Protein AF-A0A7S1Y8M3-F1 (afdb_monomer)

Sequence (253 aa):
RGLAKASEDGQVKLTSEKVKAAREALFIFAPLASRLGMHRLKNELESAAFQILYRRQHAKVSSLAQQTHTVGGTKMTIEQSMNRIMEDVTKEIRETLENDWVFTNATKHFSVSARVKEPYSMWRKMIRDPSKKHILDVPDAIAFRVVIESNDCVDEEVKRAYDRALCYYVQQVLVKRWAPHEDNPRFKDYIDSPKANGYQSLHYTASTSWMGEDWKMEFQVRSGEMHKVAEFGLASHWDYKEKGKDNQGSRPG

Solvent-accessible surface area (backbone atoms only — not comparable to full-atom values): 13774 Å² total; per-residue (Å²): 142,81,81,80,78,81,49,99,76,82,56,81,76,75,52,71,66,60,56,50,52,28,48,45,28,46,72,48,49,20,56,50,27,47,58,51,16,21,45,56,61,18,49,55,30,35,48,57,18,34,57,68,78,37,44,70,59,43,52,52,58,54,48,57,39,61,40,70,49,75,52,65,91,40,82,40,30,45,50,57,51,51,52,51,52,42,52,55,51,48,50,49,53,49,52,58,46,69,71,30,65,71,52,51,76,50,40,69,49,73,48,75,48,67,45,71,54,56,67,55,64,46,50,57,50,34,68,76,36,78,84,40,80,48,73,74,62,37,61,57,36,33,34,40,37,41,37,36,34,49,48,90,63,98,43,72,67,62,37,51,53,49,28,52,54,50,33,54,52,49,50,53,57,48,41,74,77,40,48,54,34,87,93,62,35,62,71,39,59,17,67,87,55,53,45,96,31,63,38,38,34,37,34,35,26,25,50,47,76,55,60,90,42,82,44,40,27,26,45,35,32,25,26,52,69,35,48,50,30,40,49,56,1,55,66,60,55,50,62,56,57,53,61,65,54,64,78,75,72,84,84,87,133

Foldseek 3Di:
DDDQPDDPPNDRDDDPVLLVQLCCLQPPVLVVCVLQLQNVSNLVSLLSSCCVNPVVLLVVLVVLQQDWDQFLNDIDGNVVVLVVVQVVVQVVLCVLQVPDPVNVVFFPDKDKHKDADRSSVLSVQCVVPVVCPHCQSRQARMEMEMATQTDDDPDPVVRLVSQVVSLVVSVVSVCVVFPADPVPQPWDACVVVPDSQRQGWTKTKGWDQDRNDIGIHMYTTGYPVNVQCNNHTPVSVVVVVVVVVVVVPDDDD

pLDDT: mean 82.38, std 16.83, range [31.55, 97.88]

Organism: NCBI:txid210454

Secondary structure (DSSP, 8-state):
-------TTS-----HHHHHHHHHIIIIIHHHHHHTT-HHHHHHHHHHHHHHH-HHHHHHHHHHHT-EEEETTEEEEHHHHHHHHHHHHHHHHHHHHHT-HHHHHHEEEEEEEEEEPPHHHHHHHHHH-TT--SGGGSTTSEEEEEEEEEPP-S-HHHHHHHHHHHHHHHHHHHHHHSPBPTT----EETTTS--TT----EEEEEEEEETTEEEEEEEEEEEHHHHHHHHH-THHHHHHHHHHHGGGS----

Structure (mmCIF, N/CA/C/O backbone):
data_AF-A0A7S1Y8M3-F1
#
_entry.id   AF-A0A7S1Y8M3-F1
#
loop_
_atom_site.group_PDB
_atom_site.id
_atom_site.type_symbol
_atom_site.label_atom_id
_atom_site.label_alt_id
_atom_site.label_comp_id
_atom_site.label_asym_id
_atom_site.label_entity_id
_atom_site.label_seq_id
_atom_site.pdbx_PDB_ins_code
_atom_site.Cartn_x
_atom_site.Cartn_y
_atom_site.Cartn_z
_atom_site.occupancy
_atom_site.B_iso_or_equiv
_atom_site.auth_seq_id
_atom_site.auth_comp_id
_atom_site.auth_asym_id
_atom_site.auth_atom_id
_atom_site.pdbx_PDB_model_num
ATOM 1 N N . ARG A 1 1 ? 39.418 -12.022 -14.803 1.00 35.69 1 ARG A N 1
ATOM 2 C CA . ARG A 1 1 ? 39.719 -10.708 -15.426 1.00 35.69 1 ARG A CA 1
ATOM 3 C C . ARG A 1 1 ? 39.179 -10.722 -16.853 1.00 35.69 1 ARG A C 1
ATOM 5 O O . ARG A 1 1 ? 39.811 -11.305 -17.716 1.00 35.69 1 ARG A O 1
ATOM 12 N N . GLY A 1 2 ? 37.997 -10.155 -17.080 1.00 33.38 2 GLY A N 1
ATOM 13 C CA . GLY A 1 2 ? 37.411 -9.985 -18.412 1.00 33.38 2 GLY A CA 1
ATOM 14 C C . GLY A 1 2 ? 36.898 -8.559 -18.501 1.00 33.38 2 GLY A C 1
ATOM 15 O O . GLY A 1 2 ? 35.788 -8.275 -18.066 1.00 33.38 2 GLY A O 1
ATOM 16 N N . LEU A 1 3 ? 37.780 -7.655 -18.925 1.00 35.66 3 LEU A N 1
ATOM 17 C CA . LEU A 1 3 ? 37.521 -6.224 -19.026 1.00 35.66 3 LEU A CA 1
ATOM 18 C C . LEU A 1 3 ? 36.416 -5.989 -20.056 1.00 35.66 3 LEU A C 1
ATOM 20 O O . LEU A 1 3 ? 36.523 -6.411 -21.209 1.00 35.66 3 LEU A O 1
ATOM 24 N N . ALA A 1 4 ? 35.350 -5.323 -19.620 1.00 38.78 4 ALA A N 1
ATOM 25 C CA . ALA A 1 4 ? 34.334 -4.783 -20.503 1.00 38.78 4 ALA A CA 1
ATOM 26 C C . ALA A 1 4 ? 35.020 -3.891 -21.549 1.00 38.78 4 ALA A C 1
ATOM 28 O O . ALA A 1 4 ? 35.650 -2.895 -21.200 1.00 38.78 4 ALA A O 1
ATOM 29 N N . LYS A 1 5 ? 34.915 -4.251 -22.833 1.00 39.25 5 LYS A N 1
ATOM 30 C CA . LYS A 1 5 ? 35.269 -3.341 -23.925 1.00 39.25 5 LYS A CA 1
ATOM 31 C C . LYS A 1 5 ? 34.253 -2.201 -23.921 1.00 39.25 5 LYS A C 1
ATOM 33 O O . LYS A 1 5 ? 33.092 -2.407 -24.276 1.00 39.25 5 LYS A O 1
ATOM 38 N N . ALA A 1 6 ? 34.692 -1.026 -23.485 1.00 36.09 6 ALA A N 1
ATOM 39 C CA . ALA A 1 6 ? 33.964 0.216 -23.678 1.00 36.09 6 ALA A CA 1
ATOM 40 C C . ALA A 1 6 ? 33.877 0.502 -25.187 1.00 36.09 6 ALA A C 1
ATOM 42 O O . ALA A 1 6 ? 34.894 0.498 -25.875 1.00 36.09 6 ALA A O 1
ATOM 43 N N . SER A 1 7 ? 32.663 0.689 -25.708 1.00 39.62 7 SER A N 1
ATOM 44 C CA . SER A 1 7 ? 32.451 1.346 -27.001 1.00 39.62 7 SER A CA 1
ATOM 45 C C . SER A 1 7 ? 32.311 2.849 -26.773 1.00 39.62 7 SER A C 1
ATOM 47 O O . SER A 1 7 ? 31.704 3.246 -25.778 1.00 39.62 7 SER A O 1
ATOM 49 N N . GLU A 1 8 ? 32.833 3.645 -27.704 1.00 41.69 8 GLU A N 1
ATOM 50 C CA . GLU A 1 8 ? 33.040 5.107 -27.664 1.00 41.69 8 GLU A CA 1
ATOM 51 C C . GLU A 1 8 ? 31.792 5.989 -27.423 1.00 41.69 8 GLU A C 1
ATOM 53 O O . GLU A 1 8 ? 31.915 7.203 -27.359 1.00 41.69 8 GLU A O 1
ATOM 58 N N . ASP A 1 9 ? 30.615 5.408 -27.174 1.00 41.53 9 ASP A N 1
ATOM 59 C CA . ASP A 1 9 ? 29.343 6.116 -26.940 1.00 41.53 9 ASP A CA 1
ATOM 60 C C . ASP A 1 9 ? 28.829 6.053 -25.485 1.00 41.53 9 ASP A C 1
ATOM 62 O O . ASP A 1 9 ? 27.664 6.341 -25.204 1.00 41.53 9 ASP A O 1
ATOM 66 N N . GLY A 1 10 ? 29.636 5.586 -24.526 1.00 45.56 10 GLY A N 1
ATOM 67 C CA . GLY A 1 10 ? 29.203 5.446 -23.123 1.00 45.56 10 GLY A CA 1
ATOM 68 C C . GLY A 1 10 ? 28.074 4.420 -22.899 1.00 45.56 10 GLY A C 1
ATOM 69 O O . GLY A 1 10 ? 27.646 4.184 -21.769 1.00 45.56 10 GLY A O 1
ATOM 70 N N . GLN A 1 11 ? 27.603 3.747 -23.954 1.00 50.16 11 GLN A N 1
ATOM 71 C CA . GLN A 1 11 ? 26.646 2.654 -23.859 1.00 50.16 11 GLN A CA 1
ATOM 72 C C . GLN A 1 11 ? 27.377 1.349 -23.548 1.00 50.16 11 GLN A C 1
ATOM 74 O O . GLN A 1 11 ? 28.002 0.733 -24.409 1.00 50.16 11 GLN A O 1
ATOM 79 N N . VAL A 1 12 ? 27.254 0.882 -22.306 1.00 57.56 12 VAL A N 1
ATOM 80 C CA . VAL A 1 12 ? 27.655 -0.475 -21.913 1.00 57.56 12 VAL A CA 1
ATOM 81 C C . VAL A 1 12 ? 26.930 -1.483 -22.815 1.00 57.56 12 VAL A C 1
ATOM 83 O O . VAL A 1 12 ? 25.715 -1.672 -22.660 1.00 57.56 12 VAL A O 1
ATOM 86 N N . LYS A 1 13 ? 27.654 -2.135 -23.740 1.00 61.03 13 LYS A N 1
ATOM 87 C CA . LYS A 1 13 ? 27.125 -3.229 -24.572 1.00 61.03 13 LYS A CA 1
ATOM 88 C C . LYS A 1 13 ? 26.639 -4.359 -23.664 1.00 61.03 13 LYS A C 1
ATOM 90 O O . LYS A 1 13 ? 27.419 -4.976 -22.940 1.00 61.03 13 LYS A O 1
ATOM 95 N N . LEU A 1 14 ? 25.332 -4.606 -23.674 1.00 71.88 14 LEU A N 1
ATOM 96 C CA . LEU A 1 14 ? 24.735 -5.741 -22.975 1.00 71.88 14 LEU A CA 1
ATOM 97 C C . LEU A 1 14 ? 25.131 -7.032 -23.689 1.00 71.88 14 LEU A C 1
ATOM 99 O O . LEU A 1 14 ? 25.018 -7.126 -24.910 1.00 71.88 14 LEU A O 1
ATOM 103 N N . THR A 1 15 ? 25.575 -8.033 -22.933 1.00 82.12 15 THR A N 1
ATOM 104 C CA . THR A 1 15 ? 25.778 -9.375 -23.482 1.00 82.12 15 THR A CA 1
ATOM 105 C C . THR A 1 15 ? 24.425 -9.994 -23.837 1.00 82.12 15 THR A C 1
ATOM 107 O O . THR A 1 15 ? 23.428 -9.758 -23.147 1.00 82.12 15 THR A O 1
ATOM 110 N N . SER A 1 16 ? 24.389 -10.806 -24.899 1.00 84.12 16 SER A N 1
ATOM 111 C CA . SER A 1 16 ? 23.182 -11.541 -25.320 1.00 84.12 16 SER A CA 1
ATOM 112 C C . SER A 1 16 ? 22.574 -12.345 -24.159 1.00 84.12 16 SER A C 1
ATOM 114 O O . SER A 1 16 ? 21.364 -12.324 -23.936 1.00 84.12 16 SER A O 1
ATOM 116 N N . GLU A 1 17 ? 23.432 -12.944 -23.330 1.00 87.88 17 GLU A N 1
ATOM 117 C CA . GLU A 1 17 ? 23.052 -13.696 -22.129 1.00 87.88 17 GLU A CA 1
ATOM 118 C C . GLU A 1 17 ? 22.308 -12.844 -21.092 1.00 87.88 17 GLU A C 1
ATOM 120 O O . GLU A 1 17 ? 21.272 -13.267 -20.585 1.00 87.88 17 GLU A O 1
ATOM 125 N N . LYS A 1 18 ? 22.771 -11.615 -20.814 1.00 87.62 18 LYS A N 1
ATOM 126 C CA . LYS A 1 18 ? 22.100 -10.709 -19.863 1.00 87.62 18 LYS A CA 1
ATOM 127 C C . LYS A 1 18 ? 20.717 -10.294 -20.355 1.00 87.62 18 LYS A C 1
ATOM 129 O O . LYS A 1 18 ? 19.783 -10.213 -19.562 1.00 87.62 18 LYS A O 1
ATOM 134 N N . VAL A 1 19 ? 20.576 -10.038 -21.657 1.00 91.31 19 VAL A N 1
ATOM 135 C CA . VAL A 1 19 ? 19.277 -9.702 -22.260 1.00 91.31 19 VAL A CA 1
ATOM 136 C C . VAL A 1 19 ? 18.330 -10.898 -22.195 1.00 91.31 19 VAL A C 1
ATOM 138 O O . VAL A 1 19 ? 17.161 -10.724 -21.853 1.00 91.31 19 VAL A O 1
ATOM 141 N N . LYS A 1 20 ? 18.824 -12.108 -22.481 1.00 92.69 20 LYS A N 1
ATOM 142 C CA . LYS A 1 20 ? 18.039 -13.342 -22.376 1.00 92.69 20 LYS A CA 1
ATOM 143 C C . LYS A 1 20 ? 17.544 -13.566 -20.944 1.00 92.69 20 LYS A C 1
ATOM 145 O O . LYS A 1 20 ? 16.337 -13.670 -20.746 1.00 92.69 20 LYS A O 1
ATOM 150 N N . ALA A 1 21 ? 18.443 -13.529 -19.961 1.00 93.12 21 ALA A N 1
ATOM 151 C CA . ALA A 1 21 ? 18.093 -13.702 -18.552 1.00 93.12 21 ALA A CA 1
ATOM 152 C C . ALA A 1 21 ? 17.073 -12.653 -18.077 1.00 93.12 21 ALA A C 1
ATOM 154 O O . ALA A 1 21 ? 16.100 -12.989 -17.409 1.00 93.12 21 ALA A O 1
ATOM 155 N N . ALA A 1 22 ? 17.233 -11.386 -18.478 1.00 94.00 22 ALA A N 1
ATOM 156 C CA . ALA A 1 22 ? 16.275 -10.335 -18.139 1.00 94.00 22 ALA A CA 1
ATOM 157 C C . ALA A 1 22 ? 14.891 -10.558 -18.780 1.00 94.00 22 ALA A C 1
ATOM 159 O O . ALA A 1 22 ? 13.871 -10.262 -18.160 1.00 94.00 22 ALA A O 1
ATOM 160 N N . ARG A 1 23 ? 14.822 -11.099 -20.006 1.00 93.38 23 ARG A N 1
ATOM 161 C CA . ARG A 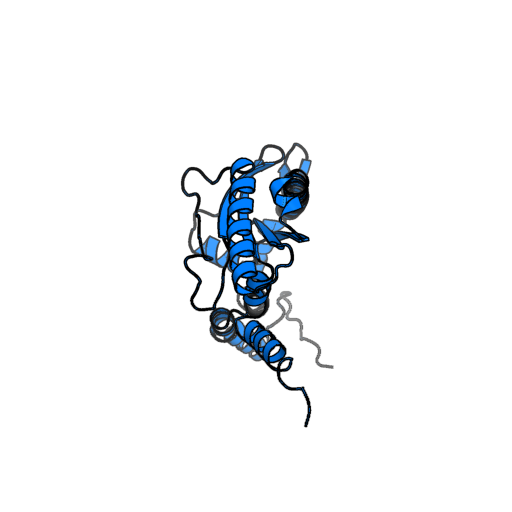1 23 ? 13.542 -11.457 -20.647 1.00 93.38 23 ARG A CA 1
ATOM 162 C C . ARG A 1 23 ? 12.852 -12.600 -19.917 1.00 93.38 23 ARG A C 1
ATOM 164 O O . ARG A 1 23 ? 11.658 -12.502 -19.653 1.00 93.38 23 ARG A O 1
ATOM 171 N N . GLU A 1 24 ? 13.588 -13.650 -19.572 1.00 95.25 24 GLU A N 1
ATOM 172 C CA . GLU A 1 24 ? 13.052 -14.776 -18.801 1.00 95.25 24 GLU A CA 1
ATOM 173 C C . GLU A 1 24 ? 12.572 -14.310 -17.420 1.00 95.25 24 GLU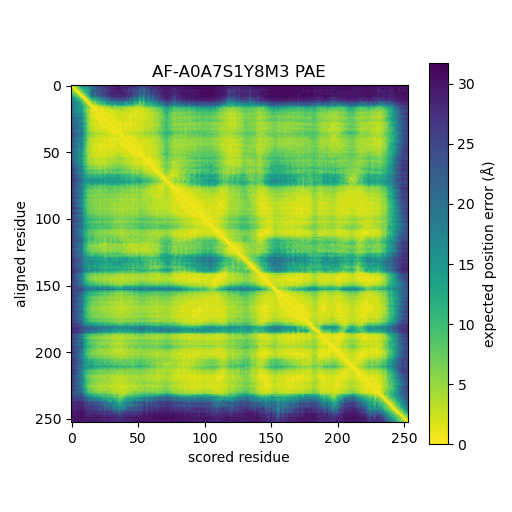 A C 1
ATOM 175 O O . GLU A 1 24 ? 11.447 -14.616 -17.020 1.00 95.25 24 GLU A O 1
ATOM 180 N N . ALA A 1 25 ? 13.367 -13.481 -16.735 1.00 94.88 25 ALA A N 1
ATOM 181 C CA . ALA A 1 25 ? 12.990 -12.849 -15.474 1.00 94.88 25 ALA A CA 1
ATOM 182 C C . ALA A 1 25 ? 11.660 -12.093 -15.585 1.00 94.88 25 ALA A C 1
ATOM 184 O O . ALA A 1 25 ? 10.768 -12.295 -14.763 1.00 94.88 25 ALA A O 1
ATOM 185 N N . LEU A 1 26 ? 11.497 -11.265 -16.622 1.00 93.62 26 LEU A N 1
ATOM 186 C CA . LEU A 1 26 ? 10.326 -10.405 -16.764 1.00 93.62 26 LEU A CA 1
ATOM 187 C C . LEU A 1 26 ? 9.064 -11.138 -17.227 1.00 93.62 26 LEU A C 1
ATOM 189 O O . LEU A 1 26 ? 7.972 -10.839 -16.748 1.00 93.62 26 LEU A O 1
ATOM 193 N N . PHE A 1 27 ? 9.196 -12.048 -18.190 1.00 93.19 27 PHE A N 1
ATOM 194 C CA . PHE A 1 27 ? 8.050 -12.645 -18.879 1.00 93.19 27 PHE A CA 1
ATOM 195 C C . PHE A 1 27 ? 7.686 -14.042 -18.374 1.00 93.19 27 PHE A C 1
ATOM 197 O O . PHE A 1 27 ? 6.559 -14.475 -18.596 1.00 93.19 27 PHE A O 1
ATOM 204 N N . ILE A 1 28 ? 8.597 -14.733 -17.682 1.00 93.69 28 ILE A N 1
ATOM 205 C CA . ILE A 1 28 ? 8.367 -16.088 -17.164 1.00 93.69 28 ILE A CA 1
ATOM 206 C C . ILE A 1 28 ? 8.366 -16.066 -15.635 1.00 93.69 28 ILE A C 1
ATOM 208 O O . ILE A 1 28 ? 7.343 -16.359 -15.010 1.00 93.69 28 ILE A O 1
ATOM 212 N N . PHE A 1 29 ? 9.482 -15.669 -15.020 1.00 94.94 29 PHE A N 1
ATOM 213 C CA . PHE A 1 29 ? 9.665 -15.822 -13.576 1.00 94.94 29 PHE A CA 1
ATOM 214 C C . PHE A 1 29 ? 8.867 -14.811 -12.748 1.00 94.94 29 PHE A C 1
ATOM 216 O O . PHE A 1 29 ? 8.256 -15.199 -11.756 1.00 94.94 29 PHE A O 1
ATOM 223 N N . ALA A 1 30 ? 8.787 -13.540 -13.151 1.00 93.12 30 ALA A N 1
ATOM 224 C CA . ALA A 1 30 ? 7.984 -12.549 -12.433 1.00 93.12 30 ALA A CA 1
ATOM 225 C C . ALA A 1 30 ? 6.472 -12.881 -12.440 1.00 93.12 30 ALA A C 1
ATOM 227 O O . ALA A 1 30 ? 5.849 -12.841 -11.372 1.00 93.12 30 ALA A O 1
ATOM 228 N N . PRO A 1 31 ? 5.846 -13.271 -13.573 1.00 91.50 31 PRO A N 1
ATOM 229 C CA . PRO A 1 31 ? 4.466 -13.755 -13.576 1.00 91.50 31 PRO A CA 1
ATOM 230 C C . PRO A 1 31 ? 4.263 -15.005 -12.719 1.00 91.50 31 PRO A C 1
ATOM 232 O O . PRO A 1 31 ? 3.262 -15.087 -12.004 1.00 91.50 31 PRO A O 1
ATOM 235 N N . LEU A 1 32 ? 5.212 -15.947 -12.745 1.00 91.31 32 LEU A N 1
ATOM 236 C CA . LEU A 1 32 ? 5.164 -17.146 -11.910 1.00 91.31 32 LEU A CA 1
ATOM 237 C C . LEU A 1 32 ? 5.214 -16.788 -10.418 1.00 91.31 32 LEU A C 1
ATOM 239 O O . LEU A 1 32 ? 4.320 -17.179 -9.671 1.00 91.31 32 LEU A O 1
ATOM 243 N N . ALA A 1 33 ? 6.173 -15.957 -10.005 1.00 90.62 33 ALA A N 1
ATOM 244 C CA . ALA A 1 33 ? 6.278 -15.447 -8.639 1.00 90.62 33 ALA A CA 1
ATOM 245 C C . ALA A 1 33 ? 4.988 -14.728 -8.204 1.00 90.62 33 ALA A C 1
ATOM 247 O O . ALA A 1 33 ? 4.498 -14.934 -7.096 1.00 90.62 33 ALA A O 1
ATOM 248 N N . SER A 1 34 ? 4.371 -13.944 -9.097 1.00 87.44 34 SER A N 1
ATOM 249 C CA . SER A 1 34 ? 3.086 -13.288 -8.824 1.00 87.44 34 SER A CA 1
ATOM 250 C C . SER A 1 34 ? 1.952 -14.284 -8.563 1.00 87.44 34 SER A C 1
ATOM 252 O O . SER A 1 34 ? 1.131 -14.034 -7.677 1.00 87.44 34 SER A O 1
ATOM 254 N N . ARG A 1 35 ? 1.882 -15.379 -9.334 1.00 88.00 35 ARG A N 1
ATOM 255 C CA . ARG A 1 35 ? 0.870 -16.438 -9.167 1.00 88.00 35 ARG A CA 1
ATOM 256 C C . ARG A 1 35 ? 1.070 -17.216 -7.869 1.00 88.00 35 ARG A C 1
ATOM 258 O O . ARG A 1 35 ? 0.087 -17.564 -7.233 1.00 88.00 35 ARG A O 1
ATOM 265 N N . LEU A 1 36 ? 2.321 -17.408 -7.456 1.00 86.25 36 LEU A N 1
ATOM 266 C CA . LEU A 1 36 ? 2.683 -18.057 -6.192 1.00 86.25 36 LEU A CA 1
ATOM 267 C C . LEU A 1 36 ? 2.540 -17.138 -4.963 1.00 86.25 36 LEU A C 1
ATOM 269 O O . LEU A 1 36 ? 2.748 -17.579 -3.838 1.00 86.25 36 LEU A O 1
ATOM 273 N N . GLY A 1 37 ? 2.198 -15.858 -5.156 1.00 82.56 37 GLY A N 1
ATOM 274 C CA . GLY A 1 37 ? 2.070 -14.887 -4.062 1.00 82.56 37 GLY A CA 1
ATOM 275 C C . GLY A 1 37 ? 3.402 -14.319 -3.561 1.00 82.56 37 GLY A C 1
ATOM 276 O O . GLY A 1 37 ? 3.418 -13.553 -2.604 1.00 82.56 37 GLY A O 1
ATOM 277 N N . MET A 1 38 ? 4.515 -14.619 -4.234 1.00 87.06 38 MET A N 1
ATOM 278 C CA . MET A 1 38 ? 5.857 -14.137 -3.894 1.00 87.06 38 MET A CA 1
ATOM 279 C C . MET A 1 38 ? 6.086 -12.721 -4.444 1.00 87.06 38 MET A C 1
ATOM 281 O O . MET A 1 38 ? 6.825 -12.504 -5.411 1.00 87.06 38 MET A O 1
ATOM 285 N N . HIS A 1 39 ? 5.409 -11.730 -3.862 1.00 84.19 39 HIS A N 1
ATOM 286 C CA . HIS A 1 39 ? 5.419 -10.362 -4.386 1.00 84.19 39 HIS A CA 1
ATOM 287 C C . HIS A 1 39 ? 6.778 -9.669 -4.291 1.00 84.19 39 HIS A C 1
ATOM 289 O O . HIS A 1 39 ? 7.112 -8.902 -5.195 1.00 84.19 39 HIS A O 1
ATOM 295 N N . ARG A 1 40 ? 7.575 -9.959 -3.258 1.00 85.62 40 ARG A N 1
ATOM 296 C CA . ARG A 1 40 ? 8.931 -9.415 -3.139 1.00 85.62 40 ARG A CA 1
ATOM 297 C C . ARG A 1 40 ? 9.820 -9.867 -4.299 1.00 85.62 40 ARG A C 1
ATOM 299 O O . ARG A 1 40 ? 10.331 -9.023 -5.028 1.00 85.62 40 ARG A O 1
ATOM 306 N N . LEU A 1 41 ? 9.900 -11.180 -4.534 1.00 88.94 41 LEU A N 1
ATOM 307 C CA . LEU A 1 41 ? 10.678 -11.753 -5.637 1.00 88.94 41 LEU A CA 1
ATOM 308 C C . LEU A 1 41 ? 10.209 -11.218 -6.993 1.00 88.94 41 LEU A C 1
ATOM 310 O O . LEU A 1 41 ? 11.021 -10.833 -7.828 1.00 88.94 41 LEU A O 1
ATOM 314 N N . LYS A 1 42 ? 8.890 -11.143 -7.204 1.00 90.38 42 LYS A N 1
ATOM 315 C CA . LYS A 1 42 ? 8.323 -10.538 -8.414 1.00 90.38 42 LYS A CA 1
ATOM 316 C C . LYS A 1 42 ? 8.867 -9.123 -8.639 1.00 90.38 42 LYS A C 1
ATOM 318 O O . LYS A 1 42 ? 9.287 -8.820 -9.751 1.00 90.38 42 LYS A O 1
ATOM 323 N N . ASN A 1 43 ? 8.822 -8.264 -7.621 1.00 88.62 43 ASN A N 1
ATOM 324 C CA . ASN A 1 43 ? 9.248 -6.871 -7.751 1.00 88.62 43 ASN A CA 1
ATOM 325 C C . ASN A 1 43 ? 10.751 -6.771 -8.035 1.00 88.62 43 ASN A C 1
ATOM 327 O O . ASN A 1 43 ? 11.144 -6.019 -8.920 1.00 88.62 43 ASN A O 1
ATOM 331 N N . GLU A 1 44 ? 11.575 -7.571 -7.353 1.00 91.12 44 GLU A N 1
ATOM 332 C CA . GLU A 1 44 ? 13.024 -7.623 -7.587 1.00 91.12 44 GLU A CA 1
ATOM 333 C C . GLU A 1 44 ? 13.345 -8.042 -9.036 1.00 91.12 44 GLU A C 1
ATOM 335 O O . GLU A 1 44 ? 14.129 -7.378 -9.719 1.00 91.12 44 GLU A O 1
ATOM 340 N N . LEU A 1 45 ? 12.673 -9.084 -9.546 1.00 93.50 45 LEU A N 1
ATOM 341 C CA . LEU A 1 45 ? 12.806 -9.541 -10.934 1.00 93.50 45 LEU A CA 1
ATOM 342 C C . LEU A 1 45 ? 12.351 -8.477 -11.944 1.00 93.50 45 LEU A C 1
ATOM 344 O O . LEU A 1 45 ? 13.047 -8.217 -12.927 1.00 93.50 45 LEU A O 1
ATOM 348 N N . GLU A 1 46 ? 11.188 -7.860 -11.713 1.00 93.12 46 GLU A N 1
ATOM 349 C CA . GLU A 1 46 ? 10.636 -6.810 -12.574 1.00 93.12 46 GLU A CA 1
ATOM 350 C C . GLU A 1 46 ? 11.567 -5.589 -12.634 1.00 93.12 46 GLU A C 1
ATOM 352 O O . GLU A 1 46 ? 11.868 -5.105 -13.728 1.00 93.12 46 GLU A O 1
ATOM 357 N N . SER A 1 47 ? 12.061 -5.113 -11.488 1.00 90.25 47 SER A N 1
ATOM 358 C CA . SER A 1 47 ? 12.939 -3.941 -11.407 1.00 90.25 47 SER A CA 1
ATOM 359 C C . SER A 1 47 ? 14.303 -4.203 -12.054 1.00 90.25 47 SER A C 1
ATOM 361 O O . SER A 1 47 ? 14.755 -3.394 -12.871 1.00 90.25 47 SER A O 1
ATOM 363 N N . ALA A 1 48 ? 14.922 -5.362 -11.796 1.00 91.25 48 ALA A N 1
ATOM 364 C CA . ALA A 1 48 ? 16.189 -5.738 -12.425 1.00 91.25 48 ALA A CA 1
ATOM 365 C C . ALA A 1 48 ? 16.054 -5.884 -13.951 1.00 91.25 48 ALA A C 1
ATOM 367 O O . ALA A 1 48 ? 16.869 -5.362 -14.719 1.00 91.25 48 ALA A O 1
ATOM 368 N N . ALA A 1 49 ? 14.995 -6.549 -14.420 1.00 93.00 49 ALA A N 1
ATOM 369 C CA . ALA A 1 49 ? 14.761 -6.711 -15.848 1.00 93.00 49 ALA A CA 1
ATOM 370 C C . ALA A 1 49 ? 14.419 -5.384 -16.540 1.00 93.00 49 ALA A C 1
ATOM 372 O O . ALA A 1 49 ? 14.852 -5.158 -17.672 1.00 93.00 49 ALA A O 1
ATOM 373 N N . PHE A 1 50 ? 13.693 -4.481 -15.874 1.00 91.50 50 PHE A N 1
ATOM 374 C CA . PHE A 1 50 ? 13.348 -3.166 -16.415 1.00 91.50 50 PHE A CA 1
ATOM 375 C C . PHE A 1 50 ? 14.592 -2.307 -16.681 1.00 91.50 50 PHE A C 1
ATOM 377 O O . PHE A 1 50 ? 14.712 -1.725 -17.762 1.00 91.50 50 PHE A O 1
ATOM 384 N N . GLN A 1 51 ? 15.558 -2.311 -15.757 1.00 90.38 51 GLN A N 1
ATOM 385 C CA . GLN A 1 51 ? 16.846 -1.623 -15.920 1.00 90.38 51 GLN A CA 1
ATOM 386 C C . GLN A 1 51 ? 17.661 -2.142 -17.111 1.00 90.38 51 GLN A C 1
ATOM 388 O O . GLN A 1 51 ? 18.410 -1.387 -17.731 1.00 90.38 51 GLN A O 1
ATOM 393 N N . ILE A 1 52 ? 17.531 -3.427 -17.448 1.00 90.12 52 ILE A N 1
ATOM 394 C CA . ILE A 1 52 ? 18.288 -4.052 -18.537 1.00 90.12 52 ILE A CA 1
ATOM 395 C C . ILE A 1 52 ? 17.573 -3.879 -19.880 1.00 90.12 52 ILE A C 1
ATOM 397 O O . ILE A 1 52 ? 18.189 -3.435 -20.848 1.00 90.12 52 ILE A O 1
ATOM 401 N N . LEU A 1 53 ? 16.286 -4.227 -19.946 1.00 89.38 53 LEU A N 1
ATOM 402 C CA . LEU A 1 53 ? 15.526 -4.306 -21.196 1.00 89.38 53 LEU A CA 1
ATOM 403 C C . LEU A 1 53 ? 15.022 -2.947 -21.685 1.00 89.38 53 LEU A C 1
ATOM 405 O O . LEU A 1 53 ? 14.923 -2.736 -22.891 1.00 89.38 53 LEU A O 1
ATOM 409 N N . TYR A 1 54 ? 14.723 -2.024 -20.769 1.00 88.88 54 TYR A N 1
ATOM 410 C CA . TYR A 1 54 ? 14.052 -0.758 -21.076 1.00 88.88 54 TYR A C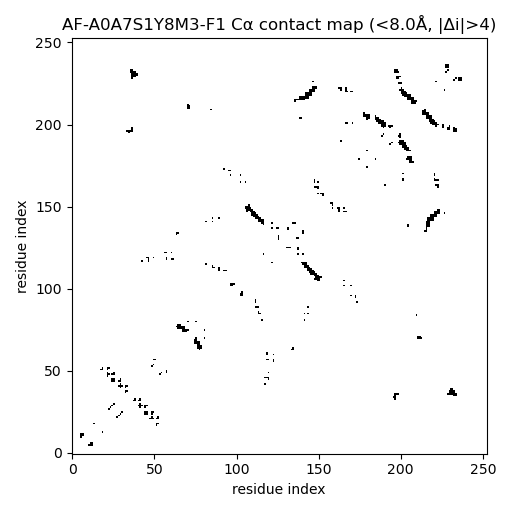A 1
ATOM 411 C C . TYR A 1 54 ? 14.805 0.438 -20.479 1.00 88.88 54 TYR A C 1
ATOM 413 O O . TYR A 1 54 ? 14.227 1.309 -19.834 1.00 88.88 54 TYR A O 1
ATOM 421 N N . ARG A 1 55 ? 16.124 0.498 -20.707 1.00 86.81 55 ARG A N 1
ATOM 422 C CA . ARG A 1 55 ? 17.031 1.522 -20.148 1.00 86.81 55 ARG A CA 1
ATOM 423 C C . ARG A 1 55 ? 16.551 2.959 -20.331 1.00 86.81 55 ARG A C 1
ATOM 425 O O . ARG A 1 55 ? 16.594 3.736 -19.384 1.00 86.81 55 ARG A O 1
ATOM 432 N N . ARG A 1 56 ? 16.102 3.323 -21.540 1.00 85.56 56 ARG A N 1
ATOM 433 C CA . ARG A 1 56 ? 15.640 4.691 -21.843 1.00 85.56 56 ARG A CA 1
ATOM 434 C C . ARG A 1 56 ? 14.394 5.044 -21.034 1.00 85.56 56 ARG A C 1
ATOM 436 O O . ARG A 1 56 ? 14.291 6.145 -20.507 1.00 85.56 56 ARG A O 1
ATOM 443 N N . GLN A 1 57 ? 13.467 4.100 -20.916 1.00 85.50 57 GLN A N 1
ATOM 444 C CA . GLN A 1 57 ? 12.231 4.258 -20.162 1.00 85.50 57 GLN A CA 1
ATOM 445 C C . GLN A 1 57 ? 12.511 4.309 -18.661 1.00 85.50 57 GLN A C 1
ATOM 447 O O . GLN A 1 5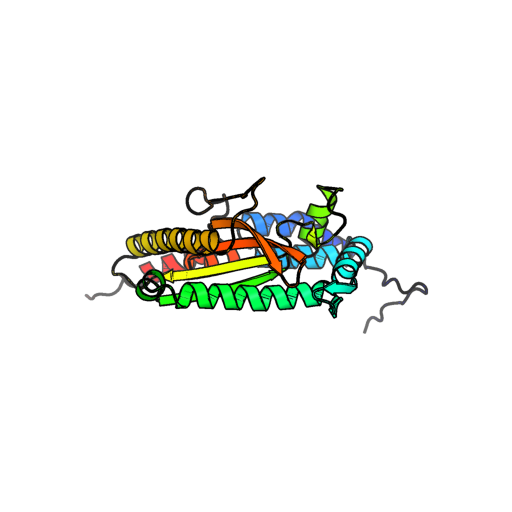7 ? 11.986 5.188 -17.987 1.00 85.50 57 GLN A O 1
ATOM 452 N N . HIS A 1 58 ? 13.382 3.433 -18.156 1.00 85.88 58 HIS A N 1
ATOM 453 C CA . HIS A 1 58 ? 13.844 3.474 -16.774 1.00 85.88 58 HIS A CA 1
ATOM 454 C C . HIS A 1 58 ? 14.486 4.829 -16.458 1.00 85.88 58 HIS A C 1
ATOM 456 O O . HIS A 1 58 ? 14.057 5.499 -15.528 1.00 85.88 58 HIS A O 1
ATOM 462 N N . ALA A 1 59 ? 15.440 5.284 -17.278 1.00 84.44 59 ALA A N 1
ATOM 463 C CA . ALA A 1 59 ? 16.086 6.584 -17.109 1.00 84.44 59 ALA A CA 1
ATOM 464 C C . ALA A 1 59 ? 15.078 7.741 -17.140 1.00 84.44 59 ALA A C 1
ATOM 466 O O . ALA A 1 59 ? 15.170 8.652 -16.322 1.00 84.44 59 ALA A O 1
ATOM 467 N N . LYS A 1 60 ? 14.077 7.693 -18.031 1.00 82.81 60 LYS A N 1
ATOM 468 C CA . LYS A 1 60 ? 13.018 8.705 -18.076 1.00 82.81 60 LYS A CA 1
ATOM 469 C C . LYS A 1 60 ? 12.216 8.730 -16.776 1.00 82.81 60 LYS A C 1
ATOM 471 O O . LYS A 1 60 ? 12.033 9.799 -16.208 1.00 82.81 60 LYS A O 1
ATOM 476 N N . VAL A 1 61 ? 11.778 7.574 -16.289 1.00 78.81 61 VAL A N 1
ATOM 477 C CA . VAL A 1 61 ? 10.997 7.456 -15.051 1.00 78.81 61 VAL A CA 1
ATOM 478 C C . VAL A 1 61 ? 11.814 7.898 -13.832 1.00 78.81 61 VAL A C 1
ATOM 480 O O . VAL A 1 61 ? 11.312 8.667 -13.020 1.00 78.81 61 VAL A O 1
ATOM 483 N N . SER A 1 62 ? 13.088 7.510 -13.746 1.00 80.12 62 SER A N 1
ATOM 484 C CA . SER A 1 62 ? 14.005 7.986 -12.702 1.00 80.12 62 SER A CA 1
ATOM 485 C C . SER A 1 62 ? 14.232 9.497 -12.776 1.00 80.12 62 SER A C 1
ATOM 487 O O . SER A 1 62 ? 14.239 10.164 -11.748 1.00 80.12 62 SER A O 1
ATOM 489 N N . SER A 1 63 ? 14.355 10.064 -13.982 1.00 81.88 63 SER A N 1
ATOM 490 C CA . SER A 1 63 ? 14.524 11.512 -14.144 1.00 81.88 63 SER A CA 1
ATOM 491 C C . SER A 1 63 ? 13.302 12.299 -13.677 1.00 81.88 63 SER A C 1
ATOM 493 O O . SER A 1 63 ? 13.470 13.394 -13.157 1.00 81.88 63 SER A O 1
ATOM 495 N N . LEU A 1 64 ? 12.089 11.740 -13.814 1.00 77.88 64 LEU A N 1
ATOM 496 C CA . LEU A 1 64 ? 10.868 12.373 -13.308 1.00 77.88 64 LEU A CA 1
ATOM 497 C C . LEU A 1 64 ? 10.913 12.509 -11.786 1.00 77.88 64 LEU A C 1
ATOM 499 O O . LEU A 1 64 ? 10.589 13.571 -11.284 1.00 77.88 64 LEU A O 1
ATOM 503 N N . ALA A 1 65 ? 11.385 11.496 -11.054 1.00 77.00 65 ALA A N 1
ATOM 504 C CA . ALA A 1 65 ? 11.535 11.590 -9.598 1.00 77.00 65 ALA A CA 1
ATOM 505 C C . ALA A 1 65 ? 12.553 12.670 -9.167 1.00 77.00 65 ALA A C 1
ATOM 507 O O . ALA A 1 65 ? 12.412 13.282 -8.110 1.00 77.00 65 ALA A O 1
ATOM 508 N N . GLN A 1 66 ? 13.548 12.953 -10.011 1.00 82.50 66 GLN A N 1
ATOM 509 C CA . GLN A 1 66 ? 14.582 13.960 -9.755 1.00 82.50 66 GLN A CA 1
ATOM 510 C C . GLN A 1 66 ? 14.194 15.379 -10.193 1.00 82.50 66 GLN A C 1
ATOM 512 O O . GLN A 1 66 ? 14.952 16.318 -9.940 1.00 82.50 66 GLN A O 1
ATOM 517 N N . GLN A 1 67 ? 13.042 15.574 -10.843 1.00 82.38 67 GLN A N 1
ATOM 518 C CA . GLN A 1 67 ? 12.609 16.914 -11.237 1.00 82.38 67 GLN A CA 1
ATOM 519 C C . GLN A 1 67 ? 12.389 17.783 -10.000 1.00 82.38 67 GLN A C 1
ATOM 521 O O . GLN A 1 67 ? 11.793 17.356 -9.012 1.00 82.38 67 GLN A O 1
ATOM 526 N N . THR A 1 68 ? 12.891 19.014 -10.058 1.00 82.81 68 THR A N 1
ATOM 527 C CA . THR A 1 68 ? 12.689 20.005 -9.003 1.00 82.81 68 THR A CA 1
ATOM 528 C C . THR A 1 68 ? 11.407 20.787 -9.226 1.00 82.81 68 THR A C 1
ATOM 530 O O . THR A 1 68 ? 11.154 21.239 -10.341 1.00 82.81 68 THR A O 1
ATOM 533 N N . HIS A 1 69 ? 10.680 21.029 -8.148 1.00 82.19 69 HIS A N 1
ATOM 534 C CA . HIS A 1 69 ? 9.477 21.851 -8.087 1.00 82.19 69 HIS A CA 1
ATOM 535 C C . HIS A 1 69 ? 9.530 22.702 -6.812 1.00 82.19 69 HIS A C 1
ATOM 537 O O . HIS A 1 69 ? 10.388 22.491 -5.947 1.00 82.19 69 HIS A O 1
ATOM 543 N N . THR A 1 70 ? 8.669 23.711 -6.735 1.00 81.69 70 THR A N 1
ATOM 544 C CA . THR A 1 70 ? 8.577 24.592 -5.570 1.00 81.69 70 THR A CA 1
ATOM 545 C C . THR A 1 70 ? 7.339 24.214 -4.777 1.00 81.69 70 THR A C 1
ATOM 547 O O . THR A 1 70 ? 6.234 24.436 -5.254 1.00 81.69 70 THR A O 1
ATOM 550 N N . VAL A 1 71 ? 7.538 23.700 -3.566 1.00 78.44 71 VAL A N 1
ATOM 551 C CA . VAL A 1 71 ? 6.479 23.275 -2.642 1.00 78.44 71 VAL A CA 1
ATOM 552 C C . VAL A 1 71 ? 6.627 24.017 -1.329 1.00 78.44 71 VAL A C 1
ATOM 554 O O . VAL A 1 71 ? 7.732 24.107 -0.790 1.00 78.44 71 VAL A O 1
ATOM 557 N N . GLY A 1 72 ? 5.537 24.612 -0.835 1.00 75.19 72 GLY A N 1
ATOM 558 C CA . GLY A 1 72 ? 5.566 25.418 0.390 1.00 75.19 72 GLY A CA 1
ATOM 559 C C . GLY A 1 72 ? 6.605 26.547 0.355 1.00 75.19 72 GLY A C 1
ATOM 560 O O . GLY A 1 72 ? 7.240 26.834 1.365 1.00 75.19 72 GLY A O 1
ATOM 561 N N . GLY A 1 73 ? 6.866 27.128 -0.824 1.00 81.25 73 GLY A N 1
ATOM 562 C CA . GLY A 1 73 ? 7.894 28.161 -1.018 1.00 81.25 73 GLY A CA 1
ATOM 563 C C . GLY A 1 73 ? 9.343 27.654 -1.043 1.00 81.25 73 GLY A C 1
ATOM 564 O O . GLY A 1 73 ? 10.263 28.456 -1.182 1.00 81.25 73 GLY A O 1
ATOM 565 N N . THR A 1 74 ? 9.571 26.340 -0.954 1.00 82.31 74 THR A N 1
ATOM 566 C CA . THR A 1 74 ? 10.906 25.725 -0.968 1.00 82.31 74 THR A CA 1
ATOM 567 C C . THR A 1 74 ? 11.121 24.924 -2.250 1.00 82.31 74 THR A C 1
ATOM 569 O O . THR A 1 74 ? 10.258 24.154 -2.666 1.00 82.31 74 THR A O 1
ATOM 572 N N . LYS A 1 75 ? 12.291 25.067 -2.881 1.00 86.94 75 LYS A N 1
ATOM 573 C CA . LYS A 1 75 ? 12.660 24.279 -4.064 1.00 86.94 75 LYS A CA 1
ATOM 574 C C . LYS A 1 75 ? 13.194 22.908 -3.643 1.00 86.94 75 LYS A C 1
ATOM 576 O O . LYS A 1 75 ? 14.214 22.836 -2.964 1.00 86.94 75 LYS A O 1
ATOM 581 N N . MET A 1 76 ? 12.537 21.836 -4.073 1.00 86.69 76 MET A N 1
ATOM 582 C CA . MET A 1 76 ? 12.899 20.453 -3.740 1.00 86.69 76 MET A CA 1
ATOM 583 C C . MET A 1 76 ? 12.661 19.506 -4.921 1.00 86.69 76 MET A C 1
ATOM 585 O O . MET A 1 76 ? 11.896 19.816 -5.838 1.00 86.69 76 MET A O 1
ATOM 589 N N . THR A 1 77 ? 13.355 18.365 -4.952 1.00 86.62 77 THR A N 1
ATOM 590 C CA . THR A 1 77 ? 13.048 17.310 -5.932 1.00 86.62 77 THR A CA 1
ATOM 591 C C . THR A 1 77 ? 11.751 16.602 -5.556 1.00 86.62 77 THR A C 1
ATOM 593 O O . THR A 1 77 ? 11.361 16.583 -4.390 1.00 86.62 77 THR A O 1
ATOM 596 N N . ILE A 1 78 ? 11.072 15.994 -6.527 1.00 83.69 78 ILE A N 1
ATOM 597 C CA . ILE A 1 78 ? 9.856 15.219 -6.248 1.00 83.69 78 ILE A CA 1
ATOM 598 C C . ILE A 1 78 ? 10.142 14.055 -5.299 1.00 83.69 78 ILE A C 1
ATOM 600 O O . ILE A 1 78 ? 9.359 13.811 -4.390 1.00 83.69 78 ILE A O 1
ATOM 604 N N . GLU A 1 79 ? 11.284 13.389 -5.445 1.00 85.31 79 GLU A N 1
ATOM 605 C CA . GLU A 1 79 ? 11.738 12.358 -4.511 1.00 85.31 79 GLU A CA 1
ATOM 606 C C . GLU A 1 79 ? 11.873 12.888 -3.073 1.00 85.31 79 GLU A C 1
ATOM 608 O O . GLU A 1 79 ? 11.426 12.240 -2.129 1.00 85.31 79 GLU A O 1
ATOM 613 N N . GLN A 1 80 ? 12.431 14.089 -2.891 1.00 87.69 80 GLN A N 1
ATOM 614 C CA . GLN A 1 80 ? 12.535 14.715 -1.571 1.00 87.69 80 GLN A CA 1
ATOM 615 C C . GLN A 1 80 ? 11.160 15.045 -0.983 1.00 87.69 80 GLN A C 1
ATOM 617 O O . GLN A 1 80 ? 10.929 14.750 0.189 1.00 87.69 80 GLN A O 1
ATOM 622 N N . SER A 1 81 ? 10.246 15.607 -1.782 1.00 88.19 81 SER A N 1
ATOM 623 C CA . SER A 1 81 ? 8.864 15.845 -1.345 1.00 88.19 81 SER A CA 1
ATOM 624 C C . SER A 1 81 ? 8.170 14.544 -0.960 1.00 88.19 81 SER A C 1
ATOM 626 O O . SER A 1 81 ? 7.585 14.473 0.114 1.00 88.19 81 SER A O 1
ATOM 628 N N . MET A 1 82 ? 8.300 13.498 -1.789 1.00 88.00 82 MET A N 1
ATOM 629 C CA . MET A 1 82 ? 7.751 12.165 -1.526 1.00 88.00 82 MET A CA 1
ATOM 630 C C . MET A 1 82 ? 8.256 11.596 -0.202 1.00 88.00 82 MET A C 1
ATOM 632 O O . MET A 1 82 ? 7.467 11.063 0.569 1.00 88.00 82 MET A O 1
ATOM 636 N N . ASN A 1 83 ? 9.551 11.716 0.089 1.00 90.44 83 ASN A N 1
ATOM 637 C CA . ASN A 1 83 ? 10.105 11.217 1.345 1.00 90.44 83 ASN A CA 1
ATOM 638 C C . ASN A 1 83 ? 9.552 11.980 2.554 1.00 90.44 83 ASN A C 1
ATOM 640 O O . ASN A 1 83 ? 9.116 11.351 3.514 1.00 90.44 83 ASN A O 1
ATOM 644 N N . ARG A 1 84 ? 9.476 13.313 2.478 1.00 91.31 84 ARG A N 1
ATOM 645 C CA . ARG A 1 84 ? 8.946 14.135 3.576 1.00 91.31 84 ARG A CA 1
ATOM 646 C C . ARG A 1 84 ? 7.465 13.888 3.837 1.00 91.31 84 ARG A C 1
ATOM 648 O O . ARG A 1 84 ? 7.094 13.635 4.976 1.00 91.31 84 ARG A O 1
ATOM 655 N N . ILE A 1 85 ? 6.627 13.878 2.797 1.00 91.69 85 ILE A N 1
ATOM 656 C CA . ILE A 1 85 ? 5.202 13.571 2.976 1.00 91.69 85 ILE A CA 1
ATOM 657 C C . ILE A 1 85 ? 5.002 12.146 3.503 1.00 91.69 85 ILE A C 1
ATOM 659 O O . ILE A 1 85 ? 4.132 11.916 4.337 1.00 91.69 85 ILE A O 1
ATOM 663 N N . MET A 1 86 ? 5.817 11.179 3.063 1.00 93.31 86 MET A N 1
ATOM 664 C CA . MET A 1 86 ? 5.766 9.822 3.604 1.00 93.31 86 MET A CA 1
ATOM 665 C C . MET A 1 86 ? 6.109 9.791 5.094 1.00 93.31 86 MET A C 1
ATOM 667 O O . MET A 1 86 ? 5.438 9.079 5.837 1.00 93.31 86 MET A O 1
ATOM 671 N N . GLU A 1 87 ? 7.118 10.537 5.540 1.00 94.56 87 GLU A N 1
ATOM 672 C CA . GLU A 1 87 ? 7.486 10.647 6.956 1.00 94.56 87 GLU A CA 1
ATOM 673 C C . GLU A 1 87 ? 6.376 11.311 7.778 1.00 94.56 87 GLU A C 1
ATOM 675 O O . GLU A 1 87 ? 5.928 10.729 8.770 1.00 94.56 87 GLU A O 1
ATOM 680 N N . ASP A 1 88 ? 5.882 12.465 7.326 1.00 94.50 88 ASP A N 1
ATOM 681 C CA . ASP A 1 88 ? 4.848 13.247 8.010 1.00 94.50 88 ASP A CA 1
ATOM 682 C C . ASP A 1 88 ? 3.541 12.456 8.140 1.00 94.50 88 ASP A C 1
ATOM 684 O O . ASP A 1 88 ? 3.018 12.288 9.241 1.00 94.50 88 ASP A O 1
ATOM 688 N N . VAL A 1 89 ? 3.048 11.884 7.037 1.00 95.31 89 VAL A N 1
ATOM 689 C CA . VAL A 1 89 ? 1.811 11.090 7.046 1.00 95.31 89 VAL A CA 1
ATOM 690 C C . VAL A 1 89 ? 2.005 9.791 7.830 1.00 95.31 89 VAL A C 1
ATOM 692 O O . VAL A 1 89 ? 1.108 9.377 8.554 1.00 95.31 89 VAL A O 1
ATOM 695 N N . THR A 1 90 ? 3.176 9.145 7.765 1.00 96.56 90 THR A N 1
ATOM 696 C CA . THR A 1 90 ? 3.446 7.954 8.595 1.00 96.56 90 THR A CA 1
ATOM 697 C C . THR A 1 90 ? 3.386 8.286 10.080 1.00 96.56 90 THR A C 1
ATOM 699 O O . THR A 1 90 ? 2.811 7.516 10.853 1.00 96.56 90 THR A O 1
ATOM 702 N N . LYS A 1 91 ? 3.983 9.411 10.483 1.00 96.75 91 LYS A N 1
ATOM 703 C CA . LYS A 1 91 ? 3.935 9.894 11.862 1.00 96.75 91 LYS A CA 1
ATOM 704 C C . LYS A 1 91 ? 2.494 10.175 12.277 1.00 96.75 91 LYS A C 1
ATOM 706 O O . LYS A 1 91 ? 2.056 9.677 13.307 1.00 96.75 91 LYS A O 1
ATOM 711 N N . GLU A 1 92 ? 1.742 10.864 11.433 1.00 96.50 92 GLU A N 1
ATOM 712 C CA . GLU A 1 92 ? 0.348 11.196 11.699 1.00 96.50 92 GLU A CA 1
ATOM 713 C C . GLU A 1 92 ? -0.561 9.960 11.800 1.00 96.50 92 GLU A C 1
ATOM 715 O O . GLU A 1 92 ? -1.432 9.904 12.668 1.00 96.50 92 GLU A O 1
ATOM 720 N N . ILE A 1 93 ? -0.351 8.931 10.968 1.00 97.00 93 ILE A N 1
ATOM 721 C CA . ILE A 1 93 ? -1.062 7.647 11.093 1.00 97.00 93 ILE A CA 1
ATOM 722 C C . ILE A 1 93 ? -0.781 7.023 12.461 1.00 97.00 93 ILE A C 1
ATOM 724 O O . ILE A 1 93 ? -1.714 6.561 13.116 1.00 97.00 93 ILE A O 1
ATOM 728 N N . ARG A 1 94 ? 0.489 6.993 12.893 1.00 97.06 94 ARG A N 1
ATOM 729 C CA . ARG A 1 94 ? 0.860 6.428 14.199 1.00 97.06 94 ARG A CA 1
ATOM 730 C C . ARG A 1 94 ? 0.197 7.191 15.332 1.00 97.06 94 ARG A C 1
ATOM 732 O O . ARG A 1 94 ? -0.484 6.566 16.130 1.00 97.06 94 ARG A O 1
ATOM 739 N N . GLU A 1 95 ? 0.307 8.515 15.337 1.00 97.00 95 GLU A N 1
ATOM 740 C CA . GLU A 1 95 ? -0.315 9.363 16.357 1.00 97.00 95 GLU A CA 1
ATOM 741 C C . GLU A 1 95 ? -1.840 9.193 16.382 1.00 97.00 95 GLU A C 1
ATOM 743 O O . GLU A 1 95 ? -2.436 9.101 17.451 1.00 97.00 95 GLU A O 1
ATOM 748 N N . THR A 1 96 ? -2.489 9.093 15.219 1.00 96.62 96 THR A N 1
ATOM 749 C CA . THR A 1 96 ? -3.942 8.872 15.135 1.00 96.62 96 THR A CA 1
ATOM 750 C C . THR A 1 96 ? -4.348 7.539 15.768 1.00 96.62 96 THR A C 1
ATOM 752 O O . THR A 1 96 ? -5.345 7.481 16.482 1.00 96.62 96 THR A O 1
ATOM 755 N N . LEU A 1 97 ? -3.585 6.470 15.520 1.00 96.50 97 LEU A N 1
ATOM 756 C CA . LEU A 1 97 ? -3.873 5.140 16.058 1.00 96.50 97 LEU A CA 1
ATOM 757 C C . LEU A 1 97 ? -3.491 5.009 17.540 1.00 96.50 97 LEU A C 1
ATOM 759 O O . LEU A 1 97 ? -4.232 4.403 18.303 1.00 96.50 97 LEU A O 1
ATOM 763 N N . GLU A 1 98 ? -2.376 5.599 17.968 1.00 95.50 98 GLU A N 1
ATOM 764 C CA . GLU A 1 98 ? -1.917 5.587 19.367 1.00 95.50 98 GLU A CA 1
ATOM 765 C C . GLU A 1 98 ? -2.834 6.398 20.290 1.00 95.50 98 GLU A C 1
ATOM 767 O O . GLU A 1 98 ? -3.019 6.033 21.448 1.00 95.50 98 GLU A O 1
ATOM 772 N N . ASN A 1 99 ? -3.449 7.467 19.779 1.00 95.75 99 ASN A N 1
ATOM 773 C CA . ASN A 1 99 ? -4.426 8.255 20.531 1.00 95.75 99 ASN A CA 1
ATOM 774 C C . ASN A 1 99 ? -5.838 7.638 20.530 1.00 95.75 99 ASN A C 1
ATOM 776 O O . ASN A 1 99 ? -6.717 8.114 21.252 1.00 95.75 99 ASN A O 1
ATOM 780 N N . ASP A 1 100 ? -6.083 6.585 19.745 1.00 96.25 100 ASP A N 1
ATOM 781 C CA . ASP A 1 100 ? -7.354 5.865 19.735 1.00 96.25 100 ASP A CA 1
ATOM 782 C C . ASP A 1 100 ? -7.356 4.788 20.836 1.00 96.25 100 ASP A C 1
ATOM 784 O O . ASP A 1 100 ? -6.715 3.737 20.743 1.00 96.25 100 ASP A O 1
ATOM 788 N N . TRP A 1 101 ? -8.093 5.056 21.917 1.00 94.38 101 TRP A N 1
ATOM 789 C CA . TRP A 1 101 ? -8.180 4.145 23.063 1.00 94.38 101 TRP A CA 1
ATOM 790 C C . TRP A 1 101 ? -8.765 2.768 22.700 1.00 94.38 101 TRP A C 1
ATOM 792 O O . TRP A 1 101 ? -8.338 1.748 23.240 1.00 94.38 101 TRP A O 1
ATOM 802 N N . VAL A 1 102 ? -9.728 2.710 21.772 1.00 93.38 102 VAL A N 1
ATOM 803 C CA . VAL A 1 102 ? -10.351 1.441 21.359 1.00 93.38 102 VAL A CA 1
ATOM 804 C C . VAL A 1 102 ? -9.330 0.585 20.613 1.00 93.38 102 VAL A C 1
ATOM 806 O O . VAL A 1 102 ? -9.205 -0.610 20.887 1.00 93.38 102 VAL A O 1
ATOM 809 N N . PHE A 1 103 ? -8.568 1.198 19.707 1.00 95.12 103 PHE A N 1
ATOM 810 C CA . PHE A 1 103 ? -7.505 0.535 18.966 1.00 95.12 103 PHE A CA 1
ATOM 811 C C . PHE A 1 103 ? -6.392 0.040 19.889 1.00 95.12 103 PHE A C 1
ATOM 813 O O . PHE A 1 103 ? -6.036 -1.138 19.834 1.00 95.12 103 PHE A O 1
ATOM 820 N N . THR A 1 104 ? -5.860 0.912 20.746 1.00 94.62 104 THR A N 1
ATOM 821 C CA . THR A 1 104 ? -4.740 0.575 21.6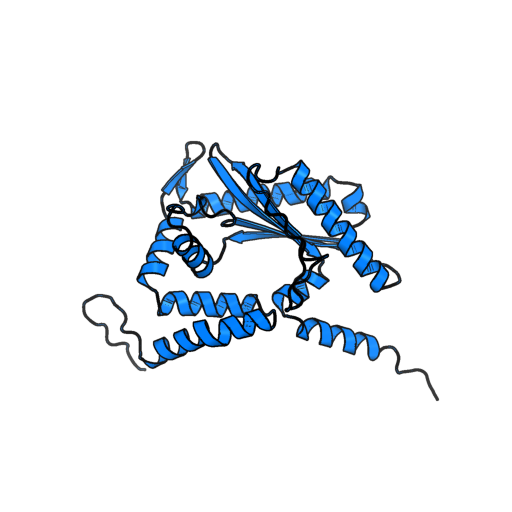40 1.00 94.62 104 THR A CA 1
ATOM 822 C C . THR A 1 104 ? -5.093 -0.533 22.625 1.00 94.62 104 THR A C 1
ATOM 824 O O . THR A 1 104 ? -4.264 -1.397 22.886 1.00 94.62 104 THR A O 1
ATOM 827 N N . ASN A 1 105 ? -6.335 -0.583 23.112 1.00 93.81 105 ASN A N 1
ATOM 828 C CA . ASN A 1 105 ? -6.773 -1.643 24.017 1.00 93.81 105 ASN A CA 1
ATOM 829 C C . ASN A 1 105 ? -7.004 -2.994 23.307 1.00 93.81 105 ASN A C 1
ATOM 831 O O . ASN A 1 105 ? -6.950 -4.045 23.941 1.00 93.81 105 ASN A O 1
ATOM 835 N N . ALA A 1 106 ? -7.255 -2.993 21.993 1.00 92.38 106 ALA A N 1
ATOM 836 C CA . ALA A 1 106 ? -7.495 -4.202 21.195 1.00 92.38 106 ALA A CA 1
ATOM 837 C C . ALA A 1 106 ? -6.239 -4.747 20.480 1.00 92.38 106 ALA A C 1
ATOM 839 O O . ALA A 1 106 ? -6.274 -5.849 19.918 1.00 92.38 106 ALA A O 1
ATOM 840 N N . THR A 1 107 ? -5.141 -3.989 20.487 1.00 93.62 107 THR A N 1
ATOM 841 C CA . THR A 1 107 ? -3.959 -4.234 19.653 1.00 93.62 107 THR A CA 1
ATOM 842 C C . THR A 1 107 ? -2.726 -4.494 20.503 1.00 93.62 107 THR A C 1
ATOM 844 O O . THR A 1 107 ? -2.368 -3.688 21.355 1.00 93.62 107 THR A O 1
ATOM 847 N N . LYS A 1 108 ? -2.009 -5.577 20.199 1.00 93.50 108 LYS A N 1
ATOM 848 C CA . LYS A 1 108 ? -0.737 -5.911 20.848 1.00 93.50 108 LYS A CA 1
ATOM 849 C C . LYS A 1 108 ? 0.421 -5.157 20.218 1.00 93.50 108 LYS A C 1
ATOM 851 O O . LYS A 1 108 ? 1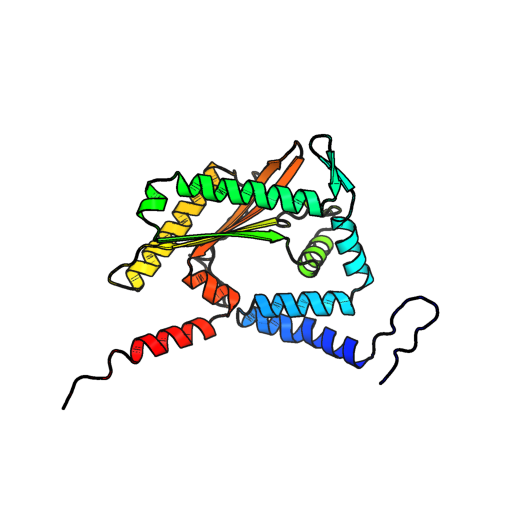.302 -4.645 20.904 1.00 93.50 108 LYS A O 1
ATOM 856 N N . HIS A 1 109 ? 0.435 -5.130 18.892 1.00 94.50 109 HIS A N 1
ATOM 857 C CA . HIS A 1 109 ? 1.460 -4.461 18.114 1.00 94.50 109 HIS A CA 1
ATOM 858 C C . HIS A 1 109 ? 0.895 -4.005 16.772 1.00 94.50 109 HIS A C 1
ATOM 860 O O . HIS A 1 109 ? 0.019 -4.645 16.190 1.00 94.50 109 HIS A O 1
ATOM 866 N N . PHE A 1 110 ? 1.425 -2.906 16.248 1.00 97.38 110 PHE A N 1
ATOM 867 C CA . PHE A 1 110 ? 1.169 -2.493 14.879 1.00 97.38 110 PHE A CA 1
ATOM 868 C C . PHE A 1 110 ? 2.412 -1.839 14.286 1.00 97.38 110 PHE A C 1
ATOM 870 O O . PHE A 1 110 ? 3.266 -1.303 14.992 1.00 97.38 110 PHE A O 1
ATOM 877 N N . SER A 1 111 ? 2.501 -1.865 12.962 1.00 97.25 111 SER A N 1
ATOM 878 C CA . SER A 1 111 ? 3.541 -1.166 12.221 1.00 97.25 111 SER A CA 1
ATOM 879 C C . SER A 1 111 ? 2.940 -0.385 11.064 1.00 97.25 111 SER A C 1
ATOM 881 O O . SER A 1 111 ? 2.011 -0.831 10.388 1.00 97.25 111 SER A O 1
ATOM 883 N N . VAL A 1 112 ? 3.499 0.800 10.835 1.00 97.31 112 VAL A N 1
ATOM 884 C CA . VAL A 1 112 ? 3.158 1.666 9.707 1.00 97.31 112 VAL A CA 1
ATOM 885 C C . VAL A 1 112 ? 4.409 1.827 8.863 1.00 97.31 112 VAL A C 1
ATOM 887 O O . VAL A 1 112 ? 5.466 2.192 9.384 1.00 97.31 112 VAL A O 1
ATOM 890 N N . SER A 1 113 ? 4.286 1.536 7.573 1.00 95.06 113 SER A N 1
ATOM 891 C CA . SER A 1 113 ? 5.357 1.684 6.589 1.00 95.06 113 SER A CA 1
ATOM 892 C C . SER A 1 113 ? 4.835 2.407 5.358 1.00 95.06 113 SER A C 1
ATOM 894 O O . SER A 1 113 ? 3.728 2.133 4.898 1.00 95.06 113 SER A O 1
ATOM 896 N N . ALA A 1 114 ? 5.635 3.310 4.808 1.00 93.62 114 ALA A N 1
ATOM 897 C CA . ALA A 1 114 ? 5.352 3.967 3.544 1.00 93.62 114 ALA A CA 1
ATOM 898 C C . ALA A 1 114 ? 6.273 3.415 2.456 1.00 93.62 114 ALA A C 1
ATOM 900 O O . ALA A 1 114 ? 7.397 2.987 2.727 1.00 93.62 114 ALA A O 1
ATOM 901 N N . ARG A 1 115 ? 5.793 3.400 1.214 1.00 86.62 115 ARG A N 1
ATOM 902 C CA . ARG A 1 115 ? 6.614 3.060 0.053 1.00 86.62 115 ARG A CA 1
ATOM 903 C C . ARG A 1 115 ? 6.191 3.839 -1.177 1.00 86.62 115 ARG A C 1
ATOM 905 O O . ARG A 1 115 ? 5.002 4.072 -1.400 1.00 86.62 115 ARG A O 1
ATOM 912 N N . VAL A 1 116 ? 7.169 4.107 -2.031 1.00 84.88 116 VAL A N 1
ATOM 913 C CA . VAL A 1 116 ? 6.934 4.537 -3.407 1.00 84.88 116 VAL A CA 1
ATOM 914 C C . VAL A 1 116 ? 6.775 3.303 -4.290 1.00 84.88 116 VAL A C 1
ATOM 916 O O . VAL A 1 116 ? 7.421 2.269 -4.097 1.00 84.88 116 VAL A O 1
ATOM 919 N N . LYS A 1 117 ? 5.868 3.381 -5.258 1.00 80.81 117 LYS A N 1
ATOM 920 C CA . LYS A 1 117 ? 5.649 2.313 -6.228 1.00 80.81 117 LYS A CA 1
ATOM 921 C C . LYS A 1 117 ? 6.891 2.097 -7.101 1.00 80.81 117 LYS A C 1
ATOM 923 O O . LYS A 1 117 ? 7.442 3.040 -7.654 1.00 80.81 117 LYS A O 1
ATOM 928 N N . GLU A 1 118 ? 7.256 0.832 -7.306 1.00 79.19 118 GLU A N 1
ATOM 929 C CA . GLU A 1 118 ? 8.398 0.449 -8.146 1.00 79.19 118 GLU A CA 1
ATOM 930 C C . GLU A 1 118 ? 8.353 1.075 -9.558 1.00 79.19 118 GLU A C 1
ATOM 932 O O . GLU A 1 118 ? 7.283 1.056 -10.195 1.00 79.19 118 GLU A O 1
ATOM 937 N N . PRO A 1 119 ? 9.500 1.528 -10.111 1.00 76.94 119 PRO A N 1
ATOM 938 C CA . PRO A 1 119 ? 9.572 2.217 -11.401 1.00 76.94 119 PRO A CA 1
ATOM 939 C C . PRO A 1 119 ? 8.925 1.453 -12.554 1.00 76.94 119 PRO A C 1
ATOM 941 O O . PRO A 1 119 ? 8.231 2.046 -13.377 1.00 76.94 119 PRO A O 1
ATOM 944 N N . TYR A 1 120 ? 9.087 0.128 -12.604 1.00 80.50 120 TYR A N 1
ATOM 945 C CA . TYR A 1 120 ? 8.472 -0.691 -13.651 1.00 80.50 120 TYR A CA 1
ATOM 946 C C . TYR A 1 120 ? 6.939 -0.674 -13.577 1.00 80.50 120 TYR A C 1
ATOM 948 O O . TYR A 1 120 ? 6.241 -0.571 -14.589 1.00 80.50 120 TYR A O 1
ATOM 956 N N . SER A 1 121 ? 6.386 -0.746 -12.367 1.00 81.25 121 SER A N 1
ATOM 957 C CA . SER A 1 121 ? 4.938 -0.708 -12.172 1.00 81.25 121 SER A CA 1
ATOM 958 C C . SER A 1 121 ? 4.358 0.680 -12.424 1.00 81.25 121 SER A C 1
ATOM 960 O O . SER A 1 121 ? 3.247 0.786 -12.945 1.00 81.25 121 SER A O 1
ATOM 962 N N . MET A 1 122 ? 5.111 1.728 -12.102 1.00 77.00 122 MET A N 1
ATOM 963 C CA . MET A 1 122 ? 4.784 3.105 -12.453 1.00 77.00 122 MET A CA 1
ATOM 964 C C . MET A 1 122 ? 4.786 3.311 -13.970 1.00 77.00 122 MET A C 1
ATOM 966 O O . MET A 1 122 ? 3.785 3.748 -14.533 1.00 77.00 122 MET A O 1
ATOM 970 N N . TRP A 1 123 ? 5.844 2.865 -14.648 1.00 80.75 123 TRP A N 1
ATOM 971 C CA . TRP A 1 123 ? 5.969 2.909 -16.103 1.00 80.75 123 TRP A CA 1
ATOM 972 C C . TRP A 1 123 ? 4.803 2.213 -16.814 1.00 80.75 123 TRP A C 1
ATOM 974 O O . TRP A 1 123 ? 4.166 2.806 -17.684 1.00 80.75 123 TRP A O 1
ATOM 984 N N . ARG A 1 124 ? 4.446 0.988 -16.394 1.00 80.44 124 ARG A N 1
ATOM 985 C CA . ARG A 1 124 ? 3.278 0.268 -16.938 1.00 80.44 124 ARG A CA 1
ATOM 986 C C . ARG A 1 124 ? 1.980 1.070 -16.798 1.00 80.44 124 ARG A C 1
ATOM 988 O O . ARG A 1 124 ? 1.130 1.019 -17.684 1.00 80.44 124 ARG A O 1
ATOM 995 N N . LYS A 1 125 ? 1.807 1.800 -15.692 1.00 76.50 125 LYS A N 1
ATOM 996 C CA . LYS A 1 125 ? 0.611 2.621 -15.451 1.00 76.50 125 LYS A CA 1
ATOM 997 C C . LYS A 1 125 ? 0.580 3.896 -16.279 1.00 76.50 125 LYS A C 1
ATOM 999 O O . LYS A 1 125 ? -0.497 4.254 -16.744 1.00 76.50 125 LYS A O 1
ATOM 1004 N N . MET A 1 126 ? 1.729 4.534 -16.472 1.00 75.81 126 MET A N 1
ATOM 1005 C CA . MET A 1 126 ? 1.858 5.702 -17.344 1.00 75.81 126 MET A CA 1
ATOM 1006 C C . MET A 1 126 ? 1.607 5.336 -18.812 1.00 75.81 126 MET A C 1
ATOM 1008 O O . MET A 1 126 ? 0.971 6.093 -19.529 1.00 75.81 126 MET A O 1
ATOM 1012 N N . ILE A 1 127 ? 2.030 4.147 -19.263 1.00 78.50 127 ILE A N 1
ATOM 1013 C CA . ILE A 1 127 ? 1.715 3.672 -20.623 1.00 78.50 127 ILE A CA 1
ATOM 1014 C C . ILE A 1 127 ? 0.223 3.401 -20.795 1.00 78.50 127 ILE A C 1
ATOM 1016 O O . ILE A 1 127 ? -0.351 3.738 -21.826 1.00 78.50 127 ILE A O 1
ATOM 1020 N N . ARG A 1 128 ? -0.405 2.759 -19.805 1.00 78.50 128 ARG A N 1
ATOM 1021 C CA . ARG A 1 128 ? -1.828 2.407 -19.884 1.00 78.50 128 ARG A CA 1
ATOM 1022 C C . ARG A 1 128 ? -2.734 3.640 -19.927 1.00 78.50 128 ARG A C 1
ATOM 1024 O O . ARG A 1 128 ? -3.852 3.538 -20.417 1.00 78.50 128 ARG A O 1
ATOM 1031 N N . ASP A 1 129 ? -2.271 4.765 -19.394 1.00 71.12 129 ASP A N 1
ATOM 1032 C CA . ASP A 1 129 ? -3.014 6.016 -19.377 1.00 71.12 129 ASP A CA 1
ATOM 1033 C C . ASP A 1 129 ? -2.104 7.195 -19.763 1.00 71.12 129 ASP A C 1
ATOM 1035 O O . ASP A 1 129 ? -1.413 7.743 -18.897 1.00 71.12 129 ASP A O 1
ATOM 1039 N N . PRO A 1 130 ? -2.126 7.604 -21.045 1.00 66.69 130 PRO A N 1
ATOM 1040 C CA . PRO A 1 130 ? -1.289 8.681 -21.572 1.00 66.69 130 PRO A CA 1
ATOM 1041 C C . PRO A 1 130 ? -1.518 10.050 -20.916 1.00 66.69 130 PRO A C 1
ATOM 1043 O O . PRO A 1 130 ? -0.704 10.955 -21.110 1.00 66.69 130 PRO A O 1
ATOM 1046 N N . SER A 1 131 ? -2.612 10.230 -20.162 1.00 64.38 131 SER A N 1
ATOM 1047 C CA . SER A 1 131 ? -2.877 11.468 -19.420 1.00 64.38 131 SER A CA 1
ATOM 1048 C C . SER A 1 131 ? -1.931 11.659 -18.227 1.00 64.38 131 SER A C 1
ATOM 1050 O O . SER A 1 131 ? -1.695 12.792 -17.816 1.00 64.38 131 SER A O 1
ATOM 1052 N N . LYS A 1 132 ? -1.326 10.575 -17.717 1.00 66.31 132 LYS A N 1
ATOM 1053 C CA . LYS A 1 132 ? -0.396 10.594 -16.579 1.00 66.31 132 LYS A CA 1
ATOM 1054 C C . LYS A 1 132 ? 1.000 11.022 -17.025 1.00 66.31 132 LYS A C 1
ATOM 1056 O O . LYS A 1 132 ? 1.884 10.190 -17.246 1.00 66.31 132 LYS A O 1
ATOM 1061 N N . LYS A 1 133 ? 1.182 12.329 -17.204 1.00 61.97 133 LYS A N 1
ATOM 1062 C CA . LYS A 1 133 ? 2.452 12.925 -17.649 1.00 61.97 133 LYS A CA 1
ATOM 1063 C C . LYS A 1 133 ? 3.417 13.148 -16.488 1.00 61.97 133 LYS A C 1
ATOM 1065 O O . LYS A 1 133 ? 4.629 13.115 -16.709 1.00 61.97 133 LYS A O 1
ATOM 1070 N N . HIS A 1 134 ? 2.892 13.331 -15.279 1.00 62.91 134 HIS A N 1
ATOM 1071 C CA . HIS A 1 134 ? 3.661 13.541 -14.066 1.00 62.91 134 HIS A CA 1
ATOM 1072 C C . HIS A 1 134 ? 3.581 12.333 -13.127 1.00 62.91 134 HIS A C 1
ATOM 1074 O O . HIS A 1 134 ? 2.602 11.587 -13.108 1.00 62.91 134 HIS A O 1
ATOM 1080 N N . ILE A 1 135 ? 4.624 12.130 -12.320 1.00 63.84 135 ILE A N 1
ATOM 1081 C CA . ILE A 1 135 ? 4.664 11.032 -11.345 1.00 63.84 135 ILE A CA 1
ATOM 1082 C C . ILE A 1 135 ? 3.560 11.167 -10.283 1.00 63.84 135 ILE A C 1
ATOM 1084 O O . ILE A 1 135 ? 2.991 10.168 -9.850 1.00 63.84 135 ILE A O 1
ATOM 1088 N N . LEU A 1 136 ? 3.205 12.410 -9.947 1.00 65.19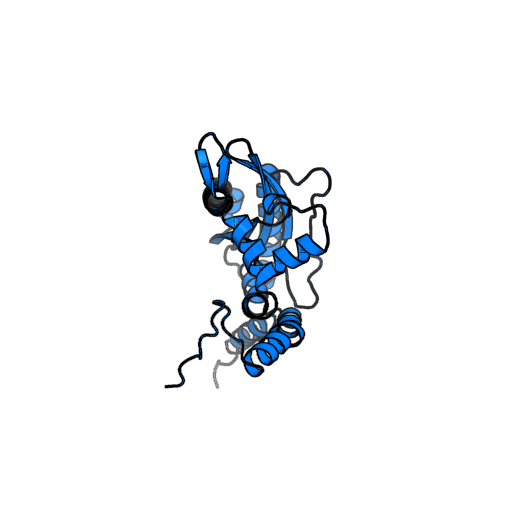 136 LEU A N 1
ATOM 1089 C CA . LEU A 1 136 ? 2.132 12.757 -9.009 1.00 65.19 136 LEU A CA 1
ATOM 1090 C C . LEU A 1 136 ? 0.730 12.453 -9.560 1.00 65.19 136 LEU A C 1
ATOM 1092 O O . LEU A 1 136 ? -0.206 12.252 -8.791 1.00 65.19 136 LEU A O 1
ATOM 1096 N N . ASP A 1 137 ? 0.584 12.329 -10.883 1.00 66.25 137 ASP A N 1
ATOM 1097 C CA . ASP A 1 137 ? -0.695 11.978 -11.512 1.00 66.25 137 ASP A CA 1
ATOM 1098 C C . ASP A 1 137 ? -1.026 10.489 -11.351 1.00 66.25 137 ASP A C 1
ATOM 1100 O O . ASP A 1 137 ? -2.149 10.052 -11.630 1.00 66.25 137 ASP A O 1
ATOM 1104 N N . VAL A 1 138 ? -0.048 9.675 -10.939 1.00 67.50 138 VAL A N 1
ATOM 1105 C CA . VAL A 1 138 ? -0.236 8.248 -10.690 1.00 67.50 138 VAL A CA 1
ATOM 1106 C C . VAL A 1 138 ? -0.958 8.093 -9.343 1.00 67.50 138 VAL A C 1
ATOM 1108 O O . VAL A 1 138 ? -0.346 8.328 -8.306 1.00 67.50 138 VAL A O 1
ATOM 1111 N N . PRO A 1 139 ? -2.234 7.646 -9.313 1.00 59.12 139 PRO A N 1
ATOM 1112 C CA . PRO A 1 139 ? -3.076 7.717 -8.109 1.00 59.12 139 PRO A CA 1
ATOM 1113 C C . PRO A 1 139 ? -2.595 6.887 -6.911 1.00 59.12 139 PRO A C 1
ATOM 1115 O O . PRO A 1 139 ? -3.139 7.009 -5.825 1.00 59.12 139 PRO A O 1
ATOM 1118 N N . ASP A 1 140 ? -1.628 5.998 -7.125 1.00 68.25 140 ASP A N 1
ATOM 1119 C CA . ASP A 1 140 ? -1.032 5.112 -6.125 1.00 68.25 140 ASP A CA 1
ATOM 1120 C C . ASP A 1 140 ? 0.502 5.131 -6.213 1.00 68.25 140 ASP A C 1
ATOM 1122 O O . ASP A 1 140 ? 1.160 4.090 -6.099 1.00 68.25 140 ASP A O 1
ATOM 1126 N N . ALA A 1 141 ? 1.067 6.306 -6.510 1.00 78.75 141 ALA A N 1
ATOM 1127 C CA . ALA A 1 141 ? 2.509 6.525 -6.479 1.00 78.75 141 ALA A CA 1
ATOM 1128 C C . ALA A 1 141 ? 3.069 6.277 -5.073 1.00 78.75 141 ALA A C 1
ATOM 1130 O O . ALA A 1 141 ? 4.072 5.577 -4.933 1.00 78.75 141 ALA A O 1
ATOM 1131 N N . ILE A 1 142 ? 2.381 6.795 -4.052 1.00 89.44 142 ILE A N 1
ATOM 1132 C CA . ILE A 1 142 ? 2.700 6.610 -2.636 1.00 89.44 142 ILE A CA 1
ATOM 1133 C C . ILE A 1 142 ? 1.675 5.659 -2.026 1.00 89.44 142 ILE A C 1
ATOM 1135 O O . ILE A 1 142 ? 0.471 5.799 -2.250 1.00 89.44 142 ILE A O 1
ATOM 1139 N N . ALA A 1 143 ? 2.153 4.686 -1.254 1.00 91.69 143 ALA A N 1
ATOM 1140 C CA . ALA A 1 143 ? 1.293 3.787 -0.507 1.00 91.69 143 ALA A CA 1
ATOM 1141 C C . ALA A 1 143 ? 1.734 3.673 0.952 1.00 91.69 143 ALA A C 1
ATOM 1143 O O . ALA A 1 143 ? 2.907 3.418 1.230 1.00 91.69 143 ALA A O 1
ATOM 1144 N N . PHE A 1 144 ? 0.771 3.777 1.860 1.00 95.94 144 PHE A N 1
ATOM 1145 C CA . PHE A 1 144 ? 0.938 3.541 3.287 1.00 95.94 144 PHE A CA 1
ATOM 1146 C C . PHE A 1 144 ? 0.367 2.179 3.637 1.00 95.94 144 PHE A C 1
ATOM 1148 O O . PHE A 1 144 ? -0.732 1.817 3.224 1.00 95.94 144 PHE A O 1
ATOM 1155 N N . ARG A 1 145 ? 1.124 1.402 4.397 1.00 96.69 145 ARG A N 1
ATOM 1156 C CA . ARG A 1 145 ? 0.745 0.074 4.845 1.00 96.69 145 ARG A CA 1
ATOM 1157 C C . ARG A 1 145 ? 0.705 0.051 6.357 1.00 96.69 145 ARG A C 1
ATOM 1159 O O . ARG A 1 145 ? 1.732 0.276 6.994 1.00 96.69 145 ARG A O 1
ATOM 1166 N N . VAL A 1 146 ? -0.453 -0.312 6.887 1.00 97.81 146 VAL A N 1
ATOM 1167 C CA . VAL A 1 146 ? -0.670 -0.590 8.301 1.00 97.81 146 VAL A CA 1
ATOM 1168 C C . VAL A 1 146 ? -0.795 -2.100 8.472 1.00 97.81 146 VAL A C 1
ATOM 1170 O O . VAL A 1 146 ? -1.657 -2.737 7.859 1.00 97.81 146 VAL A O 1
ATOM 1173 N N . VAL A 1 147 ? 0.111 -2.675 9.258 1.00 97.88 147 VAL A N 1
ATOM 1174 C CA . VAL A 1 147 ? 0.084 -4.089 9.641 1.00 97.88 147 VAL A CA 1
ATOM 1175 C C . VAL A 1 147 ? -0.241 -4.173 11.118 1.00 97.88 147 VAL A C 1
ATOM 1177 O O . VAL A 1 147 ? 0.436 -3.537 11.921 1.00 97.88 147 VAL A O 1
ATOM 1180 N N . ILE A 1 148 ? -1.268 -4.944 11.456 1.00 97.56 148 ILE A N 1
ATOM 1181 C CA . ILE A 1 148 ? -1.831 -4.983 12.804 1.00 97.56 148 ILE A CA 1
ATOM 1182 C C . ILE A 1 148 ? -1.748 -6.403 13.359 1.00 97.56 148 ILE A C 1
ATOM 1184 O O . ILE A 1 148 ? -1.977 -7.378 12.639 1.00 97.56 148 ILE A O 1
ATOM 1188 N N . GLU A 1 149 ? -1.440 -6.511 14.643 1.00 94.69 149 GLU A N 1
ATOM 1189 C CA . GLU A 1 149 ? -1.514 -7.743 15.414 1.00 94.69 149 GLU A CA 1
ATOM 1190 C C . GLU A 1 149 ? -2.441 -7.510 16.611 1.00 94.69 149 GLU A C 1
ATOM 1192 O O . GLU A 1 149 ? -2.115 -6.749 17.528 1.00 94.69 149 GLU A O 1
ATOM 1197 N N . SER A 1 150 ? -3.614 -8.153 16.594 1.00 92.94 150 SER A N 1
ATOM 1198 C CA . SER A 1 150 ? -4.535 -8.144 17.731 1.00 92.94 150 SER A CA 1
ATOM 1199 C C . SER A 1 150 ? -3.881 -8.721 18.985 1.00 92.94 150 SER A C 1
ATOM 1201 O O . SER A 1 150 ? -2.901 -9.470 18.910 1.00 92.94 150 SER A O 1
ATOM 1203 N N . ASN A 1 151 ? -4.496 -8.452 20.134 1.00 91.12 151 ASN A N 1
ATOM 1204 C CA . ASN A 1 151 ? -4.182 -9.165 21.368 1.00 91.12 151 ASN A CA 1
ATOM 1205 C C . ASN A 1 151 ? -4.302 -10.687 21.210 1.00 91.12 151 ASN A C 1
ATOM 1207 O O . ASN A 1 151 ? -5.044 -11.194 20.357 1.00 91.12 151 ASN A O 1
ATOM 1211 N N . ASP A 1 152 ? -3.545 -11.398 22.045 1.00 87.50 152 ASP A N 1
ATOM 1212 C CA . ASP A 1 152 ? -3.582 -12.854 22.102 1.00 87.50 152 ASP A CA 1
ATOM 1213 C C . ASP A 1 152 ? -4.968 -13.313 22.582 1.00 87.50 152 ASP A C 1
ATOM 1215 O O . ASP A 1 152 ? -5.601 -12.682 23.432 1.00 87.50 152 ASP A O 1
ATOM 1219 N N . CYS A 1 153 ? -5.446 -14.424 22.035 1.00 82.00 153 CYS A N 1
ATOM 1220 C CA . CYS A 1 153 ? -6.690 -15.055 22.455 1.00 82.00 153 CYS A CA 1
ATOM 1221 C C . CYS A 1 153 ? -6.521 -16.574 22.476 1.00 82.00 153 CYS A C 1
ATOM 1223 O O . CYS A 1 153 ? -5.524 -17.111 21.999 1.00 82.00 153 CYS A O 1
ATOM 1225 N N . VAL A 1 154 ? -7.479 -17.256 23.103 1.00 80.06 154 VAL A N 1
ATOM 1226 C CA . VAL A 1 154 ? -7.381 -18.692 23.408 1.00 80.06 154 VAL A CA 1
ATOM 1227 C C . VAL A 1 154 ? -7.474 -19.558 22.145 1.00 80.06 154 VAL A C 1
ATOM 1229 O O . VAL A 1 154 ? -6.980 -20.681 22.137 1.00 80.06 154 VAL A O 1
ATOM 1232 N N . ASP A 1 155 ? -8.086 -19.033 21.082 1.00 89.56 155 ASP A N 1
ATOM 1233 C CA . ASP A 1 155 ? -8.377 -19.755 19.848 1.00 89.56 155 ASP A CA 1
ATOM 1234 C C . ASP A 1 155 ? -7.898 -18.972 18.611 1.00 89.56 155 ASP A C 1
ATOM 1236 O O . ASP A 1 155 ? -8.159 -17.777 18.465 1.00 89.56 155 ASP A O 1
ATOM 1240 N N . GLU A 1 156 ? -7.201 -19.658 17.703 1.00 86.31 156 GLU A N 1
ATOM 1241 C CA . GLU A 1 156 ? -6.608 -19.071 16.493 1.00 86.31 156 GLU A CA 1
ATOM 1242 C C . GLU A 1 156 ? -7.648 -18.602 15.461 1.00 86.31 156 GLU A C 1
ATOM 1244 O O . GLU A 1 156 ? -7.419 -17.641 14.723 1.00 86.31 156 GLU A O 1
ATOM 1249 N N . GLU A 1 157 ? -8.802 -19.262 15.370 1.00 87.62 157 GLU A N 1
ATOM 1250 C CA . GLU A 1 157 ? -9.882 -18.849 14.474 1.00 87.62 157 GLU A CA 1
ATOM 1251 C C . GLU A 1 157 ? -10.572 -17.590 15.003 1.00 87.62 157 GLU A C 1
ATOM 1253 O O . GLU A 1 157 ? -10.802 -16.641 14.243 1.00 87.62 157 GLU A O 1
ATOM 1258 N N . VAL A 1 158 ? -10.787 -17.527 16.320 1.00 89.69 158 VAL A N 1
ATOM 1259 C CA . VAL A 1 158 ? -11.245 -16.307 16.997 1.00 89.69 158 VAL A CA 1
ATOM 1260 C C . VAL A 1 158 ? -10.239 -15.176 16.788 1.00 89.69 158 VAL A C 1
ATOM 1262 O O . VAL A 1 158 ? -10.645 -14.062 16.443 1.00 89.69 158 VAL A O 1
ATOM 1265 N N . LYS A 1 159 ? -8.933 -15.461 16.890 1.00 90.81 159 LYS A N 1
ATOM 1266 C CA . LYS A 1 159 ? -7.875 -14.478 16.619 1.00 90.81 159 LYS A CA 1
ATOM 1267 C C . LYS A 1 159 ? -7.995 -13.896 15.221 1.00 90.81 159 LYS A C 1
ATOM 1269 O O . LYS A 1 159 ? -7.995 -12.679 15.052 1.00 90.81 159 LYS A O 1
ATOM 1274 N N . ARG A 1 160 ? -8.135 -14.757 14.211 1.00 90.88 160 ARG A N 1
ATOM 1275 C CA . ARG A 1 160 ? -8.273 -14.335 12.811 1.00 90.88 160 ARG A CA 1
ATOM 1276 C C . ARG A 1 160 ? -9.502 -13.470 12.589 1.00 90.88 160 ARG A C 1
ATOM 1278 O O . ARG A 1 160 ? -9.423 -12.500 11.836 1.00 90.88 160 ARG A O 1
ATOM 1285 N N . ALA A 1 161 ? -10.630 -13.812 13.207 1.00 92.25 161 ALA A N 1
ATOM 1286 C CA . ALA A 1 161 ? -11.837 -12.997 13.132 1.00 92.25 161 ALA A CA 1
ATOM 1287 C C . ALA A 1 161 ? -11.607 -11.608 13.756 1.00 92.25 161 ALA A C 1
ATOM 1289 O O . ALA A 1 161 ? -11.958 -10.598 13.142 1.00 92.25 161 ALA A O 1
ATOM 1290 N N . TYR A 1 162 ? -10.939 -11.554 14.911 1.00 93.31 162 TYR A N 1
ATOM 1291 C CA . TYR A 1 162 ? -10.563 -10.307 15.581 1.00 93.31 162 TYR A CA 1
ATOM 1292 C C . TYR A 1 162 ? -9.605 -9.452 14.744 1.00 93.31 162 TYR A C 1
ATOM 1294 O O . TYR A 1 162 ? -9.870 -8.273 14.524 1.00 93.31 162 TYR A O 1
ATOM 1302 N N . ASP A 1 163 ? -8.535 -10.047 14.212 1.00 94.75 163 ASP A N 1
ATOM 1303 C CA . ASP A 1 163 ? -7.570 -9.380 13.333 1.00 94.75 163 ASP A CA 1
ATOM 1304 C C . ASP A 1 163 ? -8.267 -8.769 12.102 1.00 94.75 163 ASP A C 1
ATOM 1306 O O . ASP A 1 163 ? -7.978 -7.635 11.712 1.00 94.75 163 ASP A O 1
ATOM 1310 N N . ARG A 1 164 ? -9.221 -9.493 11.495 1.00 95.75 164 ARG A N 1
ATOM 1311 C CA . ARG A 1 164 ? -10.022 -8.990 10.365 1.00 95.75 164 ARG A CA 1
ATOM 1312 C C . ARG A 1 164 ? -10.888 -7.805 10.778 1.00 95.75 164 ARG A C 1
ATOM 1314 O O . ARG A 1 164 ? -10.848 -6.778 10.104 1.00 95.75 164 ARG A O 1
ATOM 1321 N N . ALA A 1 165 ? -11.639 -7.927 11.872 1.00 95.94 165 ALA A N 1
ATOM 1322 C CA . ALA A 1 165 ? -12.486 -6.850 12.383 1.00 95.94 165 ALA A CA 1
ATOM 1323 C C . ALA A 1 165 ? -11.668 -5.584 12.690 1.00 95.94 165 ALA A C 1
ATOM 1325 O O . ALA A 1 165 ? -12.058 -4.478 12.315 1.00 95.94 165 ALA A O 1
ATOM 1326 N N . LEU A 1 166 ? -10.488 -5.755 13.285 1.00 96.38 166 LEU A N 1
ATOM 1327 C CA . LEU A 1 166 ? -9.571 -4.668 13.604 1.00 96.38 166 LEU A CA 1
ATOM 1328 C C . LEU A 1 166 ? -9.006 -3.990 12.345 1.00 96.38 166 LEU A C 1
ATOM 1330 O O . LEU A 1 166 ? -8.864 -2.770 12.321 1.00 96.38 166 LEU A O 1
ATOM 1334 N N . CYS A 1 167 ? -8.759 -4.739 11.262 1.00 97.69 167 CYS A N 1
ATOM 1335 C CA . CYS A 1 167 ? -8.388 -4.147 9.972 1.00 97.69 167 CYS A CA 1
ATOM 1336 C C . CYS A 1 167 ? -9.480 -3.208 9.436 1.00 97.69 167 CYS A C 1
ATOM 1338 O O . CYS A 1 167 ? -9.165 -2.105 8.987 1.00 97.69 167 CYS A O 1
ATOM 1340 N N . TYR A 1 168 ? -10.753 -3.615 9.503 1.00 97.56 168 TYR A N 1
ATOM 1341 C CA . TYR A 1 168 ? -11.869 -2.748 9.108 1.00 97.56 168 TYR A CA 1
ATOM 1342 C C . TYR A 1 168 ? -11.990 -1.530 10.022 1.00 97.56 168 TYR A C 1
ATOM 1344 O O . TYR A 1 168 ? -12.180 -0.421 9.526 1.00 97.56 168 TYR A O 1
ATOM 1352 N N . TYR A 1 169 ? -11.829 -1.710 11.336 1.00 97.56 169 TYR A N 1
ATOM 1353 C CA . TYR A 1 169 ? -11.833 -0.599 12.289 1.00 97.56 169 TYR A CA 1
ATOM 1354 C C . TYR A 1 169 ? -10.765 0.442 11.939 1.00 97.56 169 TYR A C 1
ATOM 1356 O O . TYR A 1 169 ? -11.078 1.620 11.769 1.00 97.56 169 TYR A O 1
ATOM 1364 N N . VAL A 1 170 ? -9.519 0.004 11.736 1.00 97.38 170 VAL A N 1
ATOM 1365 C CA . VAL A 1 170 ? -8.423 0.896 11.344 1.00 97.38 170 VAL A CA 1
ATOM 1366 C C . VAL A 1 170 ? -8.715 1.581 10.017 1.00 97.38 170 VAL A C 1
ATOM 1368 O O . VAL A 1 170 ? -8.519 2.787 9.917 1.00 97.38 170 VAL A O 1
ATOM 1371 N N . GLN A 1 171 ? -9.238 0.873 9.012 1.00 96.88 171 GLN A N 1
ATOM 1372 C CA . GLN A 1 171 ? -9.634 1.516 7.758 1.00 96.88 171 GLN A CA 1
ATOM 1373 C C . GLN A 1 171 ? -10.638 2.656 7.997 1.00 96.88 171 GLN A C 1
ATOM 1375 O O . GLN A 1 171 ? -10.483 3.717 7.401 1.00 96.88 171 GLN A O 1
ATOM 1380 N N . GLN A 1 172 ? -11.622 2.478 8.884 1.00 95.62 172 GLN A N 1
ATOM 1381 C CA . GLN A 1 172 ? -12.587 3.531 9.223 1.00 95.62 172 GLN A CA 1
ATOM 1382 C C . GLN A 1 172 ? -11.931 4.725 9.924 1.00 95.62 172 GLN A C 1
ATOM 1384 O O . GLN A 1 172 ? -12.253 5.871 9.608 1.00 95.62 172 GLN A O 1
ATOM 1389 N N . VAL A 1 173 ? -10.993 4.481 10.843 1.00 96.25 173 VAL A N 1
ATOM 1390 C CA . VAL A 1 173 ? -10.208 5.547 11.487 1.00 96.25 173 VAL A CA 1
ATOM 1391 C C . VAL A 1 173 ? -9.428 6.346 10.438 1.00 96.25 173 VAL A C 1
ATOM 1393 O O . VAL A 1 173 ? -9.508 7.574 10.410 1.00 96.25 173 VAL A O 1
ATOM 1396 N N . LEU A 1 174 ? -8.741 5.661 9.518 1.00 95.69 174 LEU A N 1
ATOM 1397 C CA . LEU A 1 174 ? -7.975 6.315 8.457 1.00 95.69 174 LEU A CA 1
ATOM 1398 C C . LEU A 1 174 ? -8.876 7.081 7.478 1.00 95.69 174 LEU A C 1
ATOM 1400 O O . LEU A 1 174 ? -8.529 8.190 7.090 1.00 95.69 174 LEU A O 1
ATOM 1404 N N . VAL A 1 175 ? -10.042 6.542 7.107 1.00 94.50 175 VAL A N 1
ATOM 1405 C CA . VAL A 1 175 ? -11.011 7.207 6.214 1.00 94.50 175 VAL A CA 1
ATOM 1406 C C . VAL A 1 175 ? -11.538 8.511 6.815 1.00 94.50 175 VAL A C 1
ATOM 1408 O O . VAL A 1 175 ? -11.721 9.486 6.089 1.00 94.50 175 VAL A O 1
ATOM 1411 N N . LYS A 1 176 ? -11.750 8.559 8.137 1.00 93.44 176 LYS A N 1
ATOM 1412 C CA . LYS A 1 176 ? -12.158 9.792 8.830 1.00 93.44 176 LYS A CA 1
ATOM 1413 C C . LYS A 1 176 ? -11.078 10.873 8.772 1.00 93.44 176 LYS A C 1
ATOM 1415 O O . LYS A 1 176 ? -11.413 12.050 8.687 1.00 93.44 176 LYS A O 1
ATOM 1420 N N . ARG A 1 177 ? -9.799 10.485 8.836 1.00 93.50 177 ARG A N 1
ATOM 1421 C CA . ARG A 1 177 ? -8.670 11.428 8.803 1.00 93.50 177 ARG A CA 1
ATOM 1422 C C . ARG A 1 177 ? -8.290 11.844 7.382 1.00 93.50 177 ARG A C 1
ATOM 1424 O O . ARG A 1 177 ? -8.003 13.021 7.160 1.00 93.50 177 ARG A O 1
ATOM 1431 N N . TRP A 1 178 ? -8.305 10.894 6.450 1.00 92.88 178 TRP A N 1
ATOM 1432 C CA . TRP A 1 178 ? -7.980 11.058 5.036 1.00 92.88 178 TRP A CA 1
ATOM 1433 C C . TRP A 1 178 ? -9.138 10.549 4.186 1.00 92.88 178 TRP A C 1
ATOM 1435 O O . TRP A 1 178 ? -9.260 9.347 3.918 1.00 92.88 178 TRP A O 1
ATOM 1445 N N . ALA A 1 179 ? -9.977 11.492 3.762 1.00 88.31 179 ALA A N 1
ATOM 1446 C CA . ALA A 1 179 ? -11.154 11.197 2.968 1.00 88.31 179 ALA A CA 1
ATOM 1447 C C . ALA A 1 179 ? -10.772 10.483 1.655 1.00 88.31 179 ALA A C 1
ATOM 1449 O O . ALA A 1 179 ? -9.771 10.832 1.013 1.00 88.31 179 ALA A O 1
ATOM 1450 N N . PRO A 1 180 ? -11.549 9.468 1.242 1.00 87.19 180 PRO A N 1
ATOM 1451 C CA . PRO A 1 180 ? -11.336 8.810 -0.032 1.00 87.19 180 PRO A CA 1
ATOM 1452 C C . PRO A 1 180 ? -11.575 9.782 -1.189 1.00 87.19 180 PRO A C 1
ATOM 1454 O O . PRO A 1 180 ? -12.352 10.726 -1.078 1.00 87.19 180 PRO A O 1
ATOM 1457 N N . HIS A 1 181 ? -10.939 9.514 -2.326 1.00 76.06 181 HIS A N 1
ATOM 1458 C CA . HIS A 1 181 ? -11.113 10.328 -3.529 1.00 76.06 181 HIS A CA 1
ATOM 1459 C C . HIS A 1 181 ? -12.583 10.342 -3.983 1.00 76.06 181 HIS A C 1
ATOM 1461 O O . HIS A 1 181 ? -13.144 9.276 -4.248 1.00 76.06 181 HIS A O 1
ATOM 1467 N N . GLU A 1 182 ? -13.169 11.533 -4.139 1.00 68.81 182 GLU A N 1
ATOM 1468 C CA . GLU A 1 182 ? -14.606 11.729 -4.400 1.00 68.81 182 GLU A CA 1
ATOM 1469 C C . GLU A 1 182 ? -15.087 10.985 -5.658 1.00 68.81 182 GLU A C 1
ATOM 1471 O O . GLU A 1 182 ? -16.061 10.238 -5.605 1.00 68.81 182 GLU A O 1
ATOM 1476 N N . ASP A 1 183 ? -14.344 11.086 -6.766 1.00 65.44 183 ASP A N 1
ATOM 1477 C CA . ASP A 1 183 ? -14.750 10.461 -8.037 1.00 65.44 183 ASP A CA 1
ATOM 1478 C C . ASP A 1 183 ? -14.614 8.930 -8.076 1.00 65.44 183 ASP A C 1
ATOM 1480 O O . ASP A 1 183 ? -15.295 8.246 -8.844 1.00 65.44 183 ASP A O 1
ATOM 1484 N N . ASN A 1 184 ? -13.664 8.365 -7.324 1.00 68.19 184 ASN A N 1
ATOM 1485 C CA . ASN A 1 184 ? -13.442 6.922 -7.284 1.00 68.19 184 ASN A CA 1
ATOM 1486 C C . ASN A 1 184 ? -12.610 6.542 -6.051 1.00 68.19 184 ASN A C 1
ATOM 1488 O O . ASN A 1 184 ? -11.377 6.484 -6.138 1.00 68.19 184 ASN A O 1
ATOM 1492 N N . PRO A 1 185 ? -13.266 6.192 -4.936 1.00 63.47 185 PRO A N 1
ATOM 1493 C CA . PRO A 1 185 ? -12.598 5.773 -3.706 1.00 63.47 185 PRO A CA 1
ATOM 1494 C C . PRO A 1 185 ? -11.682 4.551 -3.869 1.00 63.47 185 PRO A C 1
ATOM 1496 O O . PRO A 1 185 ? -10.795 4.314 -3.048 1.00 63.47 185 PRO A O 1
ATOM 1499 N N . ARG A 1 186 ? -11.916 3.747 -4.922 1.00 79.19 186 ARG A N 1
ATOM 1500 C CA . ARG A 1 186 ? -11.238 2.474 -5.215 1.00 79.19 186 ARG A CA 1
ATOM 1501 C C . ARG A 1 186 ? -11.085 1.585 -3.980 1.00 79.19 186 ARG A C 1
ATOM 1503 O O . ARG A 1 186 ? -10.027 0.975 -3.803 1.00 79.19 186 ARG A O 1
ATOM 1510 N N . PHE A 1 187 ? -12.138 1.476 -3.170 1.00 88.75 187 PHE A N 1
ATOM 1511 C CA . PHE A 1 187 ? -12.190 0.476 -2.111 1.00 88.75 187 PHE A CA 1
ATOM 1512 C C . PHE A 1 187 ? -12.022 -0.911 -2.727 1.00 88.75 187 PHE A C 1
ATOM 1514 O O . PHE A 1 187 ? -12.730 -1.284 -3.665 1.00 88.75 187 PHE A O 1
ATOM 1521 N N . LYS A 1 188 ? -11.038 -1.660 -2.236 1.00 92.56 188 LYS A N 1
ATOM 1522 C CA . LYS A 1 188 ? -10.845 -3.061 -2.602 1.00 92.56 188 LYS A CA 1
ATOM 1523 C C . LYS A 1 188 ? -10.710 -3.860 -1.331 1.00 92.56 188 LYS A C 1
ATOM 1525 O O . LYS A 1 188 ? -9.748 -3.689 -0.580 1.00 92.56 188 LYS A O 1
ATOM 1530 N N . ASP A 1 189 ? -11.677 -4.732 -1.142 1.00 95.88 189 ASP A N 1
ATOM 1531 C CA . ASP A 1 189 ? -11.737 -5.624 -0.010 1.00 95.88 189 ASP A CA 1
ATOM 1532 C C . ASP A 1 189 ? -11.209 -6.999 -0.413 1.00 95.88 189 ASP A C 1
ATOM 1534 O O . ASP A 1 189 ? -11.934 -7.846 -0.932 1.00 95.88 189 ASP A O 1
ATOM 1538 N N . TYR A 1 190 ? -9.906 -7.208 -0.223 1.00 96.00 190 TYR A N 1
ATOM 1539 C CA . TYR A 1 190 ? -9.322 -8.530 -0.428 1.00 96.00 190 TYR A CA 1
ATOM 1540 C C . TYR A 1 190 ? -9.372 -9.393 0.836 1.00 96.00 190 TYR A C 1
ATOM 1542 O O . TYR A 1 190 ? -8.833 -10.496 0.822 1.00 96.00 190 TYR A O 1
ATOM 1550 N N . ILE A 1 191 ? -9.945 -8.904 1.940 1.00 95.31 191 ILE A N 1
ATOM 1551 C CA . ILE A 1 191 ? -10.196 -9.749 3.109 1.00 95.31 191 ILE A CA 1
ATOM 1552 C C . ILE A 1 191 ? -11.425 -10.609 2.825 1.00 95.31 191 ILE A C 1
ATOM 1554 O O . ILE A 1 191 ? -11.331 -11.829 2.964 1.00 95.31 191 ILE A O 1
ATOM 1558 N N . ASP A 1 192 ? -12.516 -9.978 2.385 1.00 95.31 192 ASP A N 1
ATOM 1559 C CA . ASP A 1 192 ? -13.762 -10.637 1.988 1.00 95.31 192 ASP A CA 1
ATOM 1560 C C . ASP A 1 192 ? -13.626 -11.393 0.659 1.00 95.31 192 ASP A C 1
ATOM 1562 O O . ASP A 1 192 ? -14.033 -12.548 0.542 1.00 95.31 192 ASP A O 1
ATOM 1566 N N . SER A 1 193 ? -12.946 -10.786 -0.321 1.00 94.00 193 SER A N 1
ATOM 1567 C CA . SER A 1 193 ? -12.693 -11.389 -1.635 1.00 94.00 193 SER A CA 1
ATOM 1568 C C . SER A 1 193 ? -11.189 -11.574 -1.912 1.00 94.00 193 SER A C 1
ATOM 1570 O O . SER A 1 193 ? -10.597 -10.809 -2.689 1.00 94.00 193 SER A O 1
ATOM 1572 N N . PRO A 1 194 ? -10.526 -12.582 -1.299 1.00 92.50 194 PRO A N 1
ATOM 1573 C CA . PRO A 1 194 ? -9.103 -12.841 -1.495 1.00 92.50 194 PRO A CA 1
ATOM 1574 C C . PRO A 1 194 ? -8.737 -13.092 -2.955 1.00 92.50 194 PRO A C 1
ATOM 1576 O O . PRO A 1 194 ? -9.492 -13.675 -3.734 1.00 92.50 194 PRO A O 1
ATOM 1579 N N . LYS A 1 195 ? -7.514 -12.716 -3.334 1.00 90.62 195 LYS A N 1
ATOM 1580 C CA . LYS A 1 195 ? -6.991 -13.086 -4.657 1.00 90.62 195 LYS A CA 1
ATOM 1581 C C . LYS A 1 195 ? -6.677 -14.580 -4.711 1.00 90.62 195 LYS A C 1
ATOM 1583 O O . LYS A 1 195 ? -6.338 -15.190 -3.703 1.00 90.62 195 LYS A O 1
ATOM 1588 N N . ALA A 1 196 ? -6.639 -15.131 -5.925 1.00 87.00 196 ALA A N 1
ATOM 1589 C CA . ALA A 1 196 ? -6.292 -16.536 -6.170 1.00 87.00 196 ALA A CA 1
ATOM 1590 C C . ALA A 1 196 ? -4.934 -16.973 -5.577 1.00 87.00 196 ALA A C 1
ATOM 1592 O O . ALA A 1 196 ? -4.732 -18.148 -5.307 1.00 87.00 196 ALA A O 1
ATOM 1593 N N . ASN A 1 197 ? -4.006 -16.036 -5.361 1.00 83.62 197 ASN A N 1
ATOM 1594 C CA . ASN A 1 197 ? -2.704 -16.299 -4.743 1.00 83.62 197 ASN A CA 1
ATOM 1595 C C . ASN A 1 197 ? -2.710 -16.196 -3.201 1.00 83.62 197 ASN A C 1
ATOM 1597 O O . ASN A 1 197 ? -1.642 -16.141 -2.597 1.00 83.62 197 ASN A O 1
ATOM 1601 N N . GLY A 1 198 ? -3.887 -16.110 -2.571 1.00 87.81 198 GLY A N 1
ATOM 1602 C CA . GLY A 1 198 ? -4.051 -15.992 -1.118 1.00 87.81 198 GLY A CA 1
ATOM 1603 C C . GLY A 1 198 ? -3.847 -14.580 -0.562 1.00 87.81 198 GLY A C 1
ATOM 1604 O O . GLY A 1 198 ? -3.8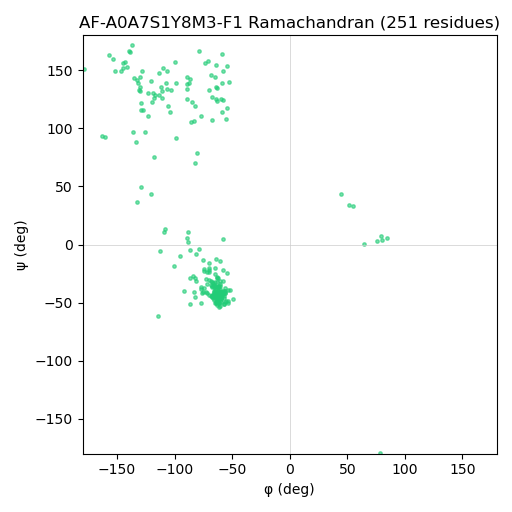78 -14.390 0.649 1.00 87.81 198 GLY A O 1
ATOM 1605 N N . TYR A 1 199 ? -3.627 -13.574 -1.413 1.00 91.31 199 TYR A N 1
ATOM 1606 C CA . TYR A 1 199 ? -3.424 -12.199 -0.959 1.00 91.31 199 TYR A CA 1
ATOM 1607 C C . TYR A 1 199 ? -4.695 -11.611 -0.337 1.00 91.31 199 TYR A C 1
ATOM 1609 O O . TYR A 1 199 ? -5.732 -11.541 -1.004 1.00 91.31 199 TYR A O 1
ATOM 1617 N N . GLN A 1 200 ? -4.552 -11.100 0.889 1.00 95.00 200 GLN A N 1
ATOM 1618 C CA . GLN A 1 200 ? -5.590 -10.404 1.647 1.00 95.00 200 GLN A CA 1
ATOM 1619 C C . GLN A 1 200 ? -5.063 -9.067 2.186 1.00 95.00 200 GLN A C 1
ATOM 1621 O O . GLN A 1 200 ? -3.930 -8.979 2.665 1.00 95.00 200 GLN A O 1
ATOM 1626 N N . SER A 1 201 ? -5.871 -8.016 2.048 1.00 96.50 201 SER A N 1
ATOM 1627 C CA . SER A 1 201 ? -5.628 -6.649 2.528 1.00 96.50 201 SER A CA 1
ATOM 1628 C C . SER A 1 201 ? -6.843 -5.788 2.179 1.00 96.50 201 SER A C 1
ATOM 1630 O O . SER A 1 201 ? -7.476 -6.002 1.147 1.00 96.50 201 SER A O 1
ATOM 1632 N N . LEU A 1 202 ? -7.117 -4.758 2.967 1.00 97.25 202 LEU A N 1
ATOM 1633 C CA . LEU A 1 202 ? -8.022 -3.674 2.592 1.00 97.25 202 LEU A CA 1
ATOM 1634 C C . LEU A 1 202 ? -7.232 -2.589 1.877 1.00 97.25 202 LEU A C 1
ATOM 1636 O O . LEU A 1 202 ? -6.110 -2.287 2.283 1.00 97.25 202 LEU A O 1
ATOM 1640 N N . HIS A 1 203 ? -7.785 -2.040 0.800 1.00 95.19 203 HIS A N 1
ATOM 1641 C CA . HIS A 1 203 ? -7.187 -0.931 0.064 1.00 95.19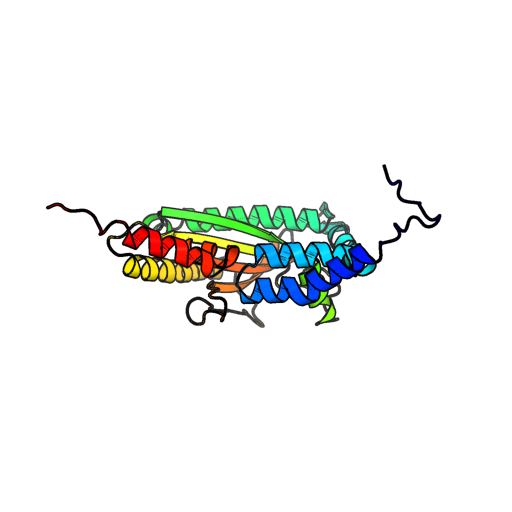 203 HIS A CA 1
ATOM 1642 C C . HIS A 1 203 ? -8.210 0.167 -0.162 1.00 95.19 203 HIS A C 1
ATOM 1644 O O . HIS A 1 203 ? -9.367 -0.129 -0.460 1.00 95.19 203 HIS A O 1
ATOM 1650 N N . TYR A 1 204 ? -7.763 1.415 -0.121 1.00 93.62 204 TYR A N 1
ATOM 1651 C CA . TYR A 1 204 ? -8.506 2.544 -0.672 1.00 93.62 204 TYR A CA 1
ATOM 1652 C C . TYR A 1 204 ? -7.550 3.667 -1.073 1.00 93.62 204 TYR A C 1
ATOM 1654 O O . TYR A 1 204 ? -6.404 3.708 -0.619 1.00 93.62 204 TYR A O 1
ATOM 1662 N N . THR A 1 205 ? -8.005 4.554 -1.953 1.00 91.50 205 THR A N 1
ATOM 1663 C CA . THR A 1 205 ? -7.228 5.721 -2.388 1.00 91.50 205 THR A CA 1
ATOM 1664 C C . THR A 1 205 ? -7.786 7.000 -1.790 1.00 91.50 205 THR A C 1
ATOM 1666 O O . THR A 1 205 ? -9.001 7.197 -1.779 1.00 91.50 205 THR A O 1
ATOM 1669 N N . ALA A 1 206 ? -6.891 7.878 -1.357 1.00 91.25 206 ALA A N 1
ATOM 1670 C CA . ALA A 1 206 ? -7.192 9.161 -0.741 1.00 91.25 206 ALA A CA 1
ATOM 1671 C C . ALA A 1 206 ? -6.273 10.255 -1.295 1.00 91.25 206 ALA A C 1
ATOM 1673 O O . ALA A 1 206 ? -5.306 9.979 -2.017 1.00 91.25 206 ALA A O 1
ATOM 1674 N N . SER A 1 207 ? -6.568 11.494 -0.925 1.00 86.81 207 SER A N 1
ATOM 1675 C CA . SER A 1 207 ? -5.714 12.649 -1.184 1.00 86.81 207 SER A CA 1
ATOM 1676 C C . SER A 1 207 ? -5.453 13.429 0.096 1.00 86.81 207 SER A C 1
ATOM 1678 O O . SER A 1 207 ? -6.284 13.455 1.001 1.00 86.81 207 SER A O 1
ATOM 1680 N N . THR A 1 208 ? -4.291 14.065 0.176 1.00 88.38 208 THR A N 1
ATOM 1681 C CA . THR A 1 208 ? -3.972 15.023 1.237 1.00 88.38 208 THR A CA 1
ATOM 1682 C C . THR A 1 208 ? -3.318 16.248 0.634 1.00 88.38 208 THR A C 1
ATOM 1684 O O . THR A 1 208 ? -2.530 16.124 -0.302 1.00 88.38 208 THR A O 1
ATOM 1687 N N . SER A 1 209 ? -3.623 17.417 1.189 1.00 88.31 209 SER A N 1
ATOM 1688 C CA . SER A 1 209 ? -2.874 18.626 0.878 1.00 88.31 209 SER A CA 1
ATOM 1689 C C . SER A 1 209 ? -1.652 18.679 1.789 1.00 88.31 209 SER A C 1
ATOM 1691 O O . SER A 1 209 ? -1.780 18.615 3.012 1.00 88.31 209 SER A O 1
ATOM 1693 N N . TRP A 1 210 ? -0.462 18.751 1.204 1.00 87.69 210 TRP A N 1
ATOM 1694 C CA . TRP A 1 210 ? 0.797 18.877 1.928 1.00 87.69 210 TRP A CA 1
ATOM 1695 C C . TRP A 1 210 ? 1.585 20.037 1.333 1.00 87.69 210 TRP A C 1
ATOM 1697 O O . TRP A 1 210 ? 1.850 20.071 0.133 1.00 87.69 210 TRP A O 1
ATOM 1707 N N . MET A 1 211 ? 1.913 21.023 2.174 1.00 86.56 211 MET A N 1
ATOM 1708 C CA . MET A 1 211 ? 2.616 22.246 1.763 1.00 86.56 211 MET A CA 1
ATOM 1709 C C . MET A 1 211 ? 1.976 22.976 0.557 1.00 86.56 211 MET A C 1
ATOM 1711 O O . MET A 1 211 ? 2.673 23.603 -0.243 1.00 86.56 211 MET A O 1
ATOM 1715 N N . GLY A 1 212 ? 0.643 22.924 0.446 1.00 82.62 212 GLY A N 1
ATOM 1716 C CA . GLY A 1 212 ? -0.128 23.601 -0.603 1.00 82.62 212 GLY A CA 1
ATOM 1717 C C . GLY A 1 212 ? -0.240 22.839 -1.928 1.00 82.62 212 GLY A C 1
ATOM 1718 O O . GLY A 1 212 ? -0.800 23.384 -2.874 1.00 82.62 212 GLY A O 1
ATOM 1719 N N . GLU A 1 213 ? 0.258 21.602 -2.003 1.00 83.44 213 GLU A N 1
ATOM 1720 C CA . GLU A 1 213 ? 0.045 20.703 -3.141 1.00 83.44 213 GLU A CA 1
ATOM 1721 C C . GLU A 1 213 ? -0.795 19.491 -2.743 1.00 83.44 213 GLU A C 1
ATOM 1723 O O . GLU A 1 213 ? -0.693 18.994 -1.621 1.00 83.44 213 GLU A O 1
ATOM 1728 N N . ASP A 1 214 ? -1.594 18.988 -3.682 1.00 85.06 214 ASP A N 1
ATOM 1729 C CA . ASP A 1 214 ? -2.411 17.797 -3.478 1.00 85.06 214 ASP A CA 1
ATOM 1730 C C . ASP A 1 214 ? -1.647 16.530 -3.857 1.00 85.06 214 ASP A C 1
ATOM 1732 O O . ASP A 1 214 ? -1.180 16.352 -4.985 1.00 85.06 214 ASP A O 1
ATOM 1736 N N . TRP A 1 215 ? -1.578 15.603 -2.910 1.00 86.44 215 TRP A N 1
ATOM 1737 C CA . TRP A 1 215 ? -0.883 14.335 -3.053 1.00 86.44 215 TRP A CA 1
ATOM 1738 C C . TRP A 1 215 ? -1.864 13.179 -3.028 1.00 86.44 215 TRP A C 1
ATOM 1740 O O . TRP A 1 215 ? -2.669 13.047 -2.107 1.00 86.44 215 TRP A O 1
ATOM 1750 N N . LYS A 1 216 ? -1.768 12.306 -4.034 1.00 87.38 216 LYS A N 1
ATOM 1751 C CA . LYS A 1 216 ? -2.549 11.068 -4.110 1.00 87.38 216 LYS A CA 1
ATOM 1752 C C . LYS A 1 216 ? -1.813 9.934 -3.412 1.00 87.38 216 LYS A C 1
ATOM 1754 O O . LYS A 1 216 ? -0.624 9.712 -3.649 1.00 87.38 216 LYS A O 1
ATOM 1759 N N . MET A 1 217 ? -2.542 9.186 -2.596 1.00 90.62 217 MET A N 1
ATOM 1760 C CA . MET A 1 217 ? -2.001 8.084 -1.812 1.00 90.62 217 MET A CA 1
ATOM 1761 C C . MET A 1 217 ? -2.960 6.897 -1.752 1.00 90.62 217 MET A C 1
ATOM 1763 O O . MET A 1 217 ? -4.179 7.038 -1.847 1.00 90.62 217 MET A O 1
ATOM 1767 N N . GLU A 1 218 ? -2.397 5.706 -1.577 1.00 93.00 218 GLU A N 1
ATOM 1768 C CA . GLU A 1 218 ? -3.143 4.479 -1.305 1.00 93.00 218 GLU A CA 1
ATOM 1769 C C . GLU A 1 218 ? -2.869 4.014 0.128 1.00 93.00 218 GLU A C 1
ATOM 1771 O O . GLU A 1 218 ? -1.716 3.884 0.533 1.00 93.00 218 GLU A O 1
ATOM 1776 N N . PHE A 1 219 ? -3.914 3.690 0.879 1.00 95.44 219 PHE A N 1
ATOM 1777 C CA . PHE A 1 219 ? -3.781 3.027 2.172 1.00 95.44 219 PHE A CA 1
ATOM 1778 C C . PHE A 1 219 ? -4.022 1.529 2.019 1.00 95.44 219 PHE A C 1
ATOM 1780 O O . PHE A 1 219 ? -4.922 1.105 1.294 1.00 95.44 219 PHE A O 1
ATOM 1787 N N . GLN A 1 220 ? -3.213 0.729 2.710 1.00 96.44 220 GLN A N 1
ATOM 1788 C CA . GLN A 1 220 ? -3.264 -0.730 2.732 1.00 96.44 220 GLN A CA 1
ATOM 1789 C C . GLN A 1 220 ? -3.318 -1.191 4.188 1.00 96.44 220 GLN A C 1
ATOM 1791 O O . GLN A 1 220 ? -2.360 -0.981 4.927 1.00 96.44 220 GLN A O 1
ATOM 1796 N N . VAL A 1 221 ? -4.407 -1.831 4.607 1.00 97.88 221 VAL A N 1
ATOM 1797 C CA . VAL A 1 221 ? -4.575 -2.318 5.986 1.00 97.88 221 VAL A CA 1
ATOM 1798 C C . VAL A 1 221 ? -4.702 -3.834 5.981 1.00 97.88 221 VAL A C 1
ATOM 1800 O O . VAL A 1 221 ? -5.496 -4.383 5.217 1.00 97.88 221 VAL A O 1
ATOM 1803 N N . ARG A 1 222 ? -3.905 -4.526 6.798 1.00 97.62 222 ARG A N 1
ATOM 1804 C CA . ARG A 1 222 ? -3.920 -5.994 6.890 1.00 97.62 222 ARG A CA 1
ATOM 1805 C C . ARG A 1 222 ? -3.373 -6.497 8.223 1.00 97.62 222 ARG A C 1
ATOM 1807 O O . ARG A 1 222 ? -2.650 -5.775 8.902 1.00 97.62 222 ARG A O 1
ATOM 1814 N N . SER A 1 223 ? -3.651 -7.753 8.561 1.00 97.06 223 SER A N 1
ATOM 1815 C CA . SER A 1 223 ? -3.077 -8.381 9.756 1.00 97.06 223 SER A CA 1
ATOM 1816 C C . SER A 1 223 ? -1.632 -8.847 9.542 1.00 97.06 223 SER A C 1
ATOM 1818 O O . SER A 1 223 ? -1.159 -8.952 8.404 1.00 97.06 223 SER A O 1
ATOM 1820 N N . GLY A 1 224 ? -0.927 -9.176 10.627 1.00 94.75 224 GLY A N 1
ATOM 1821 C CA . GLY A 1 224 ? 0.407 -9.785 10.572 1.00 94.75 224 GLY A CA 1
ATOM 1822 C C . GLY A 1 224 ? 0.444 -11.100 9.778 1.00 94.75 224 GLY A C 1
ATOM 1823 O O . GLY A 1 224 ? 1.347 -11.319 8.970 1.00 94.75 224 GLY A O 1
ATOM 1824 N N . GLU A 1 225 ? -0.573 -11.954 9.921 1.00 92.19 225 GLU A N 1
ATOM 1825 C CA . GLU A 1 225 ? -0.699 -13.199 9.148 1.00 92.19 225 GLU A CA 1
ATOM 1826 C C . GLU A 1 225 ? -0.877 -12.914 7.648 1.00 92.19 225 GLU A C 1
ATOM 1828 O O . GLU A 1 225 ? -0.148 -13.456 6.813 1.00 92.19 225 GLU A O 1
ATOM 1833 N N . MET A 1 226 ? -1.775 -11.984 7.303 1.00 94.88 226 MET A N 1
ATOM 1834 C CA . MET A 1 226 ? -1.971 -11.538 5.920 1.00 94.88 226 MET A CA 1
ATOM 1835 C C . MET A 1 226 ? -0.698 -10.913 5.340 1.00 94.88 226 MET A C 1
ATOM 1837 O O . MET A 1 226 ? -0.396 -11.079 4.155 1.00 94.88 226 MET A O 1
ATOM 1841 N N . HIS A 1 227 ? 0.077 -10.199 6.164 1.00 94.31 227 HIS A N 1
ATOM 1842 C CA . HIS A 1 227 ? 1.356 -9.640 5.752 1.00 94.31 227 HIS A CA 1
ATOM 1843 C C . HIS A 1 227 ? 2.351 -10.736 5.365 1.00 94.31 227 HIS A C 1
ATOM 1845 O O . HIS A 1 227 ? 2.960 -10.616 4.300 1.00 94.31 227 HIS A O 1
ATOM 1851 N N . LYS A 1 228 ? 2.485 -11.798 6.169 1.00 90.69 228 LYS A N 1
ATOM 1852 C CA . LYS A 1 228 ? 3.382 -12.931 5.879 1.00 90.69 228 LYS A CA 1
ATOM 1853 C C . LYS A 1 228 ? 3.015 -13.606 4.557 1.00 90.69 228 LYS A C 1
ATOM 1855 O O . LYS A 1 228 ? 3.872 -13.724 3.681 1.00 90.69 228 LYS A O 1
ATOM 1860 N N . VAL A 1 229 ? 1.734 -13.930 4.362 1.00 90.25 229 VAL A N 1
ATOM 1861 C CA . VAL A 1 229 ? 1.239 -14.524 3.105 1.00 90.25 229 VAL A CA 1
ATOM 1862 C C . VAL A 1 229 ? 1.532 -13.619 1.909 1.00 90.25 229 VAL A C 1
ATOM 1864 O O . VAL A 1 229 ? 1.939 -14.094 0.853 1.00 90.25 229 VAL A O 1
ATOM 1867 N N . ALA A 1 230 ? 1.375 -12.305 2.058 1.00 89.00 230 ALA A N 1
ATOM 1868 C CA . ALA A 1 230 ? 1.610 -11.373 0.963 1.00 89.00 230 ALA A CA 1
ATOM 1869 C C . ALA A 1 230 ? 3.089 -11.186 0.580 1.00 89.00 230 ALA A C 1
ATOM 1871 O O . ALA A 1 230 ? 3.358 -10.742 -0.537 1.00 89.00 230 ALA A O 1
ATOM 1872 N N . GLU A 1 231 ? 4.034 -11.450 1.484 1.00 85.00 231 GLU A N 1
ATOM 1873 C CA . GLU A 1 231 ? 5.470 -11.333 1.193 1.00 85.00 231 GLU A CA 1
ATOM 1874 C C . GLU A 1 231 ? 6.059 -12.659 0.694 1.00 85.00 231 GLU A C 1
ATOM 1876 O O . GLU A 1 231 ? 6.852 -12.661 -0.251 1.00 85.00 231 GLU A O 1
ATOM 1881 N N . PHE A 1 232 ? 5.639 -13.779 1.289 1.00 82.94 232 PHE A N 1
ATOM 1882 C CA . PHE A 1 232 ? 6.256 -15.092 1.083 1.00 82.94 232 PHE A CA 1
ATOM 1883 C C . PHE A 1 232 ? 5.362 -16.100 0.341 1.00 82.94 232 PHE A C 1
ATOM 1885 O O . PHE A 1 232 ? 5.817 -17.188 -0.005 1.00 82.94 232 PHE A O 1
ATOM 1892 N N . GLY A 1 233 ? 4.108 -15.748 0.059 1.00 81.12 233 GLY A N 1
ATOM 1893 C CA . GLY A 1 233 ? 3.139 -16.625 -0.593 1.00 81.12 233 GLY A CA 1
ATOM 1894 C C . GLY A 1 233 ? 2.516 -17.661 0.346 1.00 81.12 233 GLY A C 1
ATOM 1895 O O . GLY A 1 233 ? 2.825 -17.735 1.536 1.00 81.12 233 GLY A O 1
ATOM 1896 N N . LEU A 1 234 ? 1.631 -18.494 -0.208 1.00 72.44 234 LEU A N 1
ATOM 1897 C CA . LEU A 1 234 ? 0.883 -19.529 0.526 1.00 72.44 234 LEU A CA 1
ATOM 1898 C C . LEU A 1 234 ? 1.780 -20.601 1.167 1.00 72.44 234 LEU A C 1
ATOM 1900 O O . LEU A 1 234 ? 1.420 -21.141 2.209 1.00 72.44 234 LEU A O 1
ATOM 1904 N N . ALA A 1 235 ? 2.952 -20.880 0.588 1.00 66.06 235 ALA A N 1
ATOM 1905 C CA . ALA A 1 235 ? 3.896 -21.862 1.129 1.00 66.06 235 ALA A CA 1
ATOM 1906 C C . ALA A 1 235 ? 4.370 -21.493 2.547 1.00 66.06 235 ALA A C 1
ATOM 1908 O O . ALA A 1 235 ? 4.499 -22.363 3.398 1.00 66.06 235 ALA A O 1
ATOM 1909 N N . SER A 1 236 ? 4.502 -20.195 2.843 1.00 60.44 236 SER A N 1
ATOM 1910 C CA . SER A 1 236 ? 4.852 -19.715 4.189 1.00 60.44 236 SER A CA 1
ATOM 1911 C C . SER A 1 236 ? 3.791 -20.008 5.255 1.00 60.44 236 SER A C 1
ATOM 1913 O O . SER A 1 236 ? 4.087 -20.005 6.449 1.00 60.44 236 SER A O 1
ATOM 1915 N N . HIS A 1 237 ? 2.550 -20.262 4.831 1.00 57.09 237 HIS A N 1
ATOM 1916 C CA . HIS A 1 237 ? 1.443 -20.638 5.708 1.00 57.09 237 HIS A CA 1
ATOM 1917 C C . HIS A 1 237 ? 1.462 -22.136 6.042 1.00 57.09 237 HIS A C 1
ATOM 1919 O O . HIS A 1 237 ? 1.039 -22.539 7.126 1.00 57.09 237 HIS A O 1
ATOM 1925 N N . TRP A 1 238 ? 1.996 -22.961 5.135 1.00 52.81 238 TRP A N 1
ATOM 1926 C CA . TRP A 1 238 ? 2.099 -24.411 5.309 1.00 52.81 238 TRP A CA 1
ATOM 1927 C C . TRP A 1 238 ? 3.085 -24.783 6.426 1.00 52.81 238 TRP A C 1
ATOM 1929 O O . TRP A 1 238 ? 2.721 -25.546 7.321 1.00 52.81 238 TRP A O 1
ATOM 1939 N N . ASP A 1 239 ? 4.260 -24.141 6.459 1.00 49.19 239 ASP A N 1
ATOM 1940 C CA . ASP A 1 239 ? 5.279 -24.342 7.506 1.00 49.19 239 ASP A CA 1
ATOM 1941 C C . ASP A 1 239 ? 4.750 -24.041 8.923 1.00 49.19 239 ASP A C 1
ATOM 1943 O O . ASP A 1 239 ? 5.177 -24.648 9.908 1.00 49.19 239 ASP A O 1
ATOM 1947 N N . TYR A 1 240 ? 3.811 -23.096 9.055 1.00 43.62 240 TYR A N 1
ATOM 1948 C CA . TYR A 1 240 ? 3.219 -22.743 10.349 1.00 43.62 240 TYR A CA 1
ATOM 1949 C C . TYR A 1 240 ? 2.182 -23.777 10.814 1.00 43.62 240 TYR A C 1
ATOM 1951 O O . TYR A 1 240 ? 2.120 -24.100 12.001 1.00 43.62 240 TYR A O 1
ATOM 1959 N N . LYS A 1 241 ? 1.398 -24.350 9.887 1.00 46.12 241 LYS A N 1
ATOM 1960 C CA . LYS A 1 241 ? 0.429 -25.414 10.201 1.00 46.12 241 LYS A CA 1
ATOM 1961 C C . LYS A 1 241 ? 1.096 -26.740 10.568 1.00 46.12 241 LYS A C 1
ATOM 1963 O O . LYS A 1 241 ? 0.529 -27.473 11.375 1.00 46.12 241 LYS A O 1
ATOM 1968 N N . GLU A 1 242 ? 2.270 -27.049 10.018 1.00 46.25 242 GLU A N 1
ATOM 1969 C CA . GLU A 1 242 ? 3.029 -28.247 10.411 1.00 46.25 242 GLU A CA 1
ATOM 1970 C C . GLU A 1 242 ? 3.569 -28.130 11.842 1.00 46.25 242 GLU A C 1
ATOM 1972 O O . GLU A 1 242 ? 3.332 -29.021 12.656 1.00 46.25 242 GLU A O 1
ATOM 1977 N N . LYS A 1 243 ? 4.131 -26.976 12.225 1.00 44.59 243 LYS A N 1
ATOM 1978 C CA . LYS A 1 243 ? 4.613 -26.756 13.604 1.00 44.59 243 LYS A CA 1
ATOM 1979 C C . LYS A 1 243 ? 3.513 -26.802 14.671 1.00 44.59 243 LYS A C 1
ATOM 1981 O O . LYS A 1 243 ? 3.789 -27.148 15.815 1.00 44.59 243 LYS A O 1
ATOM 1986 N N . GLY A 1 244 ? 2.271 -26.468 14.313 1.00 41.00 244 GLY A N 1
ATOM 1987 C CA . GLY A 1 244 ? 1.115 -26.589 15.209 1.00 41.00 244 GLY A CA 1
ATOM 1988 C C . GLY A 1 244 ? 0.639 -28.032 15.429 1.00 41.00 244 GLY A C 1
ATOM 1989 O O . GLY A 1 244 ? -0.018 -28.305 16.431 1.00 41.00 244 GLY A O 1
ATOM 1990 N N . LYS A 1 245 ? 0.978 -28.962 14.525 1.00 41.66 245 LYS A N 1
ATOM 1991 C CA . LYS A 1 245 ? 0.630 -30.387 14.656 1.00 41.66 245 LYS A CA 1
ATOM 1992 C C . LYS A 1 245 ? 1.654 -31.181 15.463 1.00 41.66 245 LYS A C 1
ATOM 1994 O O . LYS A 1 245 ? 1.262 -32.112 16.162 1.00 41.66 245 LYS A O 1
ATOM 1999 N N . ASP A 1 246 ? 2.919 -30.774 15.452 1.00 42.19 246 ASP A N 1
ATOM 2000 C CA . ASP A 1 246 ? 3.976 -31.483 16.187 1.00 42.19 246 ASP A CA 1
ATOM 2001 C C . ASP A 1 246 ? 3.859 -31.350 17.716 1.00 42.19 246 ASP A C 1
ATOM 2003 O O . ASP A 1 246 ? 4.407 -32.165 18.455 1.00 42.19 246 ASP A O 1
ATOM 2007 N N . ASN A 1 247 ? 3.075 -30.390 18.222 1.00 40.09 247 ASN A N 1
ATOM 2008 C CA . ASN A 1 247 ? 2.880 -30.195 19.663 1.00 40.09 247 ASN A CA 1
ATOM 2009 C C . ASN A 1 247 ? 1.706 -31.004 20.264 1.00 40.09 247 ASN A C 1
ATOM 2011 O O . ASN A 1 247 ? 1.396 -30.847 21.444 1.00 40.09 247 ASN A O 1
ATOM 2015 N N . GLN A 1 248 ? 1.056 -31.882 19.484 1.00 38.97 248 GLN A N 1
ATOM 2016 C CA . GLN A 1 248 ? 0.043 -32.839 19.975 1.00 38.97 248 GLN A CA 1
ATOM 2017 C C . GLN A 1 248 ? 0.523 -34.303 19.979 1.00 38.97 248 GLN A C 1
ATOM 2019 O O . GLN A 1 248 ? -0.279 -35.219 20.151 1.00 38.97 248 GLN A O 1
ATOM 2024 N N . GLY A 1 249 ? 1.826 -34.549 19.829 1.00 41.53 249 GLY A N 1
ATOM 2025 C CA . GLY A 1 249 ? 2.377 -35.896 19.675 1.00 41.53 249 GLY A CA 1
ATOM 2026 C C . GLY A 1 249 ? 3.379 -36.314 20.744 1.00 41.53 249 GLY A C 1
ATOM 2027 O O . GLY A 1 249 ? 4.409 -36.865 20.382 1.00 41.53 249 GLY A O 1
ATOM 2028 N N . SER A 1 250 ? 3.153 -36.047 22.036 1.00 43.25 250 SER A N 1
ATOM 2029 C CA . SER A 1 250 ? 3.950 -36.670 23.112 1.00 43.25 250 SER A CA 1
ATOM 2030 C C . SER A 1 250 ? 3.252 -36.614 24.474 1.00 43.25 250 SER A C 1
ATOM 2032 O O . SER A 1 250 ? 3.434 -35.665 25.234 1.00 43.25 250 SER A O 1
ATOM 2034 N N . ARG A 1 251 ? 2.495 -37.665 24.812 1.00 31.55 251 ARG A N 1
ATOM 2035 C CA . ARG A 1 251 ? 2.277 -38.127 26.196 1.00 31.55 251 ARG A CA 1
ATOM 2036 C C . ARG A 1 251 ? 2.181 -39.663 26.234 1.00 31.55 251 ARG A C 1
ATOM 2038 O O . ARG A 1 251 ? 1.864 -40.261 25.211 1.00 31.55 251 ARG A O 1
ATOM 2045 N N . PRO A 1 252 ? 2.555 -40.274 27.370 1.00 42.31 252 PRO A N 1
ATOM 2046 C CA . PRO A 1 252 ? 3.529 -41.363 27.430 1.00 42.31 252 PRO A CA 1
ATOM 2047 C C . PRO A 1 252 ? 2.883 -42.749 27.530 1.00 42.31 252 PRO A C 1
ATOM 2049 O O . PRO A 1 252 ? 1.754 -42.876 28.003 1.00 42.31 252 PRO A O 1
ATOM 2052 N N . GLY A 1 253 ? 3.641 -43.769 27.125 1.00 34.53 253 GLY A N 1
ATOM 2053 C CA . GLY A 1 253 ? 3.458 -45.162 27.537 1.00 34.53 253 GLY A CA 1
ATOM 2054 C C . GLY A 1 253 ? 4.562 -45.563 28.502 1.00 34.53 253 GLY A C 1
ATOM 2055 O O . GLY A 1 253 ? 5.678 -45.015 28.345 1.00 34.53 253 GLY A O 1
#

Radius of gyration: 21.88 Å; Cα contacts (8 Å, |Δi|>4): 362; chains: 1; bounding box: 54×73×55 Å

InterPro domains:
  IPR007685 RelA/SpoT [PF04607] (115-244)
  IPR007685 RelA/SpoT [SM00954] (114-244)
  IPR007685 RelA/SpoT [cd05399] (87-232)
  IPR043519 Nucleotidyltransferase superfamily [G3DSA:3.30.460.10] (73-223)
  IPR043519 Nucleotidyltransferase superfamily [SSF81301] (85-248)

Nearest PDB structures (foldseek):
  6s2t-assembly1_A  TM=8.593E-01  e=8.839E-16  Thermus thermophilus
  6s2v-assembly3_C  TM=8.973E-01  e=1.580E-15  Thermus thermophilus
  6s2u-assembly1_A  TM=7.418E-01  e=2.323E-16  Thermus thermophilus
  6s2v-assembly1_A  TM=7.764E-01  e=1.881E-15  Thermus thermophilus
  6s2v-assembly2_B  TM=7.752E-01  e=3.058E-14  Thermus thermophilus

Mean predicted aligned error: 9.51 Å